Protein 5J9C (pdb70)

GO terms:
  GO:0019863 IgE binding (F, IDA)
  GO:0140824 thioredoxin-dependent peroxiredoxin activity (F, EXP)
  GO:0034599 cellular response to oxidative stress (P, IDA)
  GO:0042744 hydrogen peroxide catabolic process (P, IDA)
  GO:0045454 cell redox homeostasis (P, IDA)
  GO:0042803 protein homodimerization activity (F, IDA)
  GO:0008379 thioredoxin peroxidase activity (F, IDA)

Structure (mmCIF, N/CA/C/O backbone):
data_5J9C
#
_entry.id   5J9C
#
_cell.length_a   51.860
_cell.length_b   68.100
_cell.length_c   90.960
_cell.angle_alpha   90.00
_cell.angle_beta   90.00
_cell.angle_gamma   90.00
#
_symmetry.space_group_name_H-M   'P 21 21 21'
#
loop_
_entity.id
_entity.type
_entity.pdbx_description
1 polymer 'peroxiredoxin Asp f3'
2 non-polymer 'MAGNESIUM ION'
3 water water
#
loop_
_atom_site.group_PDB
_atom_site.id
_atom_site.type_symbol
_atom_site.label_atom_id
_atom_site.label_alt_id
_atom_site.label_comp_id
_atom_site.label_asym_id
_atom_site.label_entity_id
_atom_site.label_seq_id
_atom_site.pdbx_PDB_ins_code
_atom_site.Cartn_x
_atom_site.Cartn_y
_atom_site.Cartn_z
_atom_site.occupancy
_atom_site.B_iso_or_equiv
_atom_site.auth_seq_id
_atom_site.auth_comp_id
_atom_site.auth_asym_id
_atom_site.auth_atom_id
_atom_site.pdbx_PDB_model_num
ATOM 1 N N . GLY A 1 4 ? 30.358 13.605 -12.850 1.00 30.28 3 GLY A N 1
ATOM 2 C CA . GLY A 1 4 ? 29.252 13.814 -11.927 1.00 28.97 3 GLY A CA 1
ATOM 3 C C . GLY A 1 4 ? 28.545 15.135 -12.165 1.00 27.70 3 GLY A C 1
ATOM 4 O O . GLY A 1 4 ? 28.702 15.746 -13.217 1.00 26.10 3 GLY A O 1
ATOM 5 N N . LEU A 1 5 ? 27.751 15.567 -11.191 1.00 29.99 4 LEU A N 1
ATOM 6 C CA . LEU A 1 5 ? 27.129 16.883 -11.239 1.00 21.43 4 LEU A CA 1
ATOM 7 C C . LEU A 1 5 ? 27.467 17.642 -9.972 1.00 25.37 4 LEU A C 1
ATOM 8 O O . LEU A 1 5 ? 27.825 17.041 -8.955 1.00 23.40 4 LEU A O 1
ATOM 13 N N . LYS A 1 6 ? 27.354 18.966 -10.032 1.00 19.42 5 LYS A N 1
ATOM 14 C CA . LYS A 1 6 ? 27.587 19.806 -8.862 1.00 22.14 5 LYS A CA 1
ATOM 15 C C . LYS A 1 6 ? 26.661 21.005 -8.938 1.00 23.98 5 LYS A C 1
ATOM 16 O O . LYS A 1 6 ? 26.116 21.299 -10.000 1.00 22.80 5 LYS A O 1
ATOM 22 N N . ALA A 1 7 ? 26.480 21.687 -7.812 1.00 22.45 6 ALA A N 1
ATOM 23 C CA . ALA A 1 7 ? 25.627 22.873 -7.773 1.00 25.66 6 ALA A CA 1
ATOM 24 C C . ALA A 1 7 ? 26.120 23.868 -8.804 1.00 27.10 6 ALA A C 1
ATOM 25 O O . ALA A 1 7 ? 27.331 24.090 -8.918 1.00 23.51 6 ALA A O 1
ATOM 27 N N . GLY A 1 8 ? 25.187 24.439 -9.567 1.00 25.33 7 GLY A N 1
ATOM 28 C CA . GLY A 1 8 ? 25.529 25.411 -10.594 1.00 24.41 7 GLY A CA 1
ATOM 29 C C . GLY A 1 8 ? 25.550 24.849 -12.009 1.00 26.54 7 GLY A C 1
ATOM 30 O O . GLY A 1 8 ? 25.406 25.597 -12.981 1.00 22.01 7 GLY A O 1
ATOM 31 N N . ASP A 1 9 ? 25.740 23.535 -12.125 1.00 20.34 8 ASP A N 1
ATOM 32 C CA . ASP A 1 9 ? 25.610 22.837 -13.403 1.00 25.40 8 ASP A CA 1
ATOM 33 C C . ASP A 1 9 ? 24.178 22.911 -13.933 1.00 24.23 8 ASP A C 1
ATOM 34 O O . ASP A 1 9 ? 23.232 22.997 -13.154 1.00 18.14 8 ASP A O 1
ATOM 39 N N . SER A 1 10 ? 24.019 22.834 -15.253 1.00 23.11 9 SER A N 1
ATOM 40 C CA . SER A 1 10 ? 22.698 22.607 -15.843 1.00 25.69 9 SER A CA 1
ATOM 41 C C . SER A 1 10 ? 22.319 21.133 -15.781 1.00 23.34 9 SER A C 1
ATOM 42 O O . SER A 1 10 ? 23.180 20.262 -15.897 1.00 20.51 9 SER A O 1
ATOM 45 N N . PHE A 1 11 ? 21.034 20.846 -15.587 1.00 16.08 10 PHE A N 1
ATOM 46 C CA . PHE A 1 11 ? 20.563 19.471 -15.706 1.00 15.86 10 PHE A CA 1
ATOM 47 C C . PHE A 1 11 ? 20.759 19.055 -17.159 1.00 14.87 10 PHE A C 1
ATOM 48 O O . PHE A 1 11 ? 20.448 19.826 -18.075 1.00 16.84 10 PHE A O 1
ATOM 56 N N . PRO A 1 12 ? 21.300 17.849 -17.383 1.00 16.14 11 PRO A N 1
ATOM 57 C CA . PRO A 1 12 ? 21.577 17.442 -18.769 1.00 18.51 11 PRO A CA 1
ATOM 58 C C . PRO A 1 12 ? 20.323 17.442 -19.641 1.00 20.36 11 PRO A C 1
ATOM 59 O O . PRO A 1 12 ? 19.207 17.231 -19.153 1.00 15.57 11 PRO A O 1
ATOM 63 N N . SER A 1 13 ? 20.523 17.693 -20.926 1.00 17.53 12 SER A N 1
ATOM 64 C CA . SER A 1 13 ? 19.448 17.650 -21.908 1.00 22.82 12 SER A CA 1
ATOM 65 C C . SER A 1 13 ? 19.083 16.213 -22.250 1.00 22.74 12 SER A C 1
ATOM 66 O O . SER A 1 13 ? 19.859 15.297 -21.987 1.00 22.79 12 SER A O 1
ATOM 69 N N . ASP A 1 14 ? 17.894 16.036 -22.821 1.00 25.84 13 ASP A N 1
ATOM 70 C CA . ASP A 1 14 ? 17.449 14.756 -23.372 1.00 28.77 13 ASP A CA 1
ATOM 71 C C . ASP A 1 14 ? 17.446 13.600 -22.373 1.00 23.14 13 ASP A C 1
ATOM 72 O O . ASP A 1 14 ? 17.629 12.446 -22.763 1.00 22.68 13 ASP A O 1
ATOM 77 N N . VAL A 1 15 ? 17.225 13.896 -21.095 1.00 16.02 14 VAL A N 1
ATOM 78 C CA . VAL A 1 15 ? 17.134 12.836 -20.096 1.00 13.26 14 VAL A CA 1
ATOM 79 C C . VAL A 1 15 ? 15.729 12.243 -20.118 1.00 18.01 14 VAL A C 1
ATOM 80 O O . VAL A 1 15 ? 14.745 12.952 -19.896 1.00 15.37 14 VAL A O 1
ATOM 84 N N . VAL A 1 16 ? 15.638 10.946 -20.396 1.00 13.32 15 VAL A N 1
ATOM 85 C CA . VAL A 1 16 ? 14.344 10.278 -20.485 1.00 18.22 15 VAL A CA 1
ATOM 86 C C . VAL A 1 16 ? 14.305 9.071 -19.565 1.00 15.50 15 VAL A C 1
ATOM 87 O O . VAL A 1 16 ? 15.141 8.170 -19.671 1.00 12.50 15 VAL A O 1
ATOM 91 N N . PHE A 1 17 ? 13.337 9.075 -18.653 1.00 12.48 16 PHE A N 1
ATOM 92 C CA . PHE A 1 17 ? 13.098 7.944 -17.762 1.00 12.50 16 PHE A CA 1
ATOM 93 C C . PHE A 1 17 ? 11.878 7.170 -18.254 1.00 12.71 16 PHE A C 1
ATOM 94 O O . PHE A 1 17 ? 11.226 7.583 -19.226 1.00 12.53 16 PHE A O 1
ATOM 102 N N . SER A 1 18 ? 11.593 6.037 -17.617 1.00 13.57 17 SER A N 1
ATOM 103 C CA . SER A 1 18 ? 10.416 5.228 -17.958 1.00 12.59 17 SER A CA 1
ATOM 104 C C . SER A 1 18 ? 9.594 5.000 -16.693 1.00 11.31 17 SER A C 1
ATOM 105 O O . SER A 1 18 ? 10.154 4.731 -15.631 1.00 12.54 17 SER A O 1
ATOM 108 N N . TYR A 1 19 ? 8.276 5.152 -16.780 1.00 10.81 18 TYR A N 1
ATOM 109 C CA . TYR A 1 19 ? 7.443 4.912 -15.609 1.00 11.12 18 TYR A CA 1
ATOM 110 C C . TYR A 1 19 ? 6.016 4.557 -15.983 1.00 12.26 18 TYR A C 1
ATOM 111 O O . TYR A 1 19 ? 5.592 4.704 -17.130 1.00 12.92 18 TYR A O 1
ATOM 120 N N . ILE A 1 20 ? 5.282 4.093 -14.984 1.00 12.28 19 ILE A N 1
ATOM 121 C CA . ILE A 1 20 ? 3.860 3.869 -15.124 1.00 10.19 19 ILE A CA 1
ATOM 122 C C . ILE A 1 20 ? 3.177 4.843 -14.197 1.00 11.87 19 ILE A C 1
ATOM 123 O O . ILE A 1 20 ? 3.334 4.747 -12.979 1.00 15.68 19 ILE A O 1
ATOM 128 N N . PRO A 1 21 ? 2.432 5.798 -14.763 1.00 13.93 20 PRO A N 1
ATOM 129 C CA . PRO A 1 21 ? 1.697 6.764 -13.944 1.00 11.30 20 PRO A CA 1
ATOM 130 C C . PRO A 1 21 ? 0.682 6.031 -13.087 1.00 18.50 20 PRO A C 1
ATOM 131 O O . PRO A 1 21 ? -0.047 5.194 -13.620 1.00 11.86 20 PRO A O 1
ATOM 135 N N . TRP A 1 22 ? 0.643 6.317 -11.791 1.00 18.32 21 TRP A N 1
ATOM 136 C CA . TRP A 1 22 ? -0.321 5.664 -10.911 1.00 14.53 21 TRP A CA 1
ATOM 137 C C . TRP A 1 22 ? -1.745 5.985 -11.368 1.00 12.72 21 TRP A C 1
ATOM 138 O O . TRP A 1 22 ? -2.030 7.094 -11.809 1.00 12.76 21 TRP A O 1
ATOM 149 N N . SER A 1 23 ? -2.630 5.000 -11.294 1.00 16.49 22 SER A N 1
ATOM 150 C CA . SER A 1 23 ? -4.047 5.233 -11.554 1.00 19.34 22 SER A CA 1
ATOM 151 C C . SER A 1 23 ? -4.864 4.360 -10.620 1.00 19.32 22 SER A C 1
ATOM 152 O O . SER A 1 23 ? -4.410 3.295 -10.209 1.00 18.89 22 SER A O 1
ATOM 155 N N . GLU A 1 24 ? -6.071 4.813 -10.295 1.00 18.79 23 GLU A N 1
ATOM 156 C CA . GLU A 1 24 ? -6.921 4.118 -9.338 1.00 24.84 23 GLU A CA 1
ATOM 157 C C . GLU A 1 24 ? -7.286 2.701 -9.796 1.00 24.85 23 GLU A C 1
ATOM 158 O O . GLU A 1 24 ? -7.320 1.773 -8.984 1.00 20.93 23 GLU A O 1
ATOM 164 N N . ASP A 1 25 ? -7.542 2.527 -11.092 1.00 20.31 24 ASP A N 1
ATOM 165 C CA A ASP A 1 25 ? -7.941 1.222 -11.610 0.63 21.62 24 ASP A CA 1
ATOM 166 C CA B ASP A 1 25 ? -7.931 1.221 -11.619 0.37 22.08 24 ASP A CA 1
ATOM 167 C C . ASP A 1 25 ? -6.795 0.212 -11.508 1.00 21.34 24 ASP A C 1
ATOM 168 O O . ASP A 1 25 ? -7.031 -0.994 -11.453 1.00 26.84 24 ASP A O 1
ATOM 177 N N . LYS A 1 26 ? -5.558 0.712 -11.482 1.00 16.58 25 LYS A N 1
ATOM 178 C CA . LYS A 1 26 ? -4.382 -0.146 -11.292 1.00 18.43 25 LYS A CA 1
ATOM 179 C C . LYS A 1 26 ? -3.800 -0.002 -9.882 1.00 20.57 25 LYS A C 1
ATOM 180 O O . LYS A 1 26 ? -2.605 -0.234 -9.671 1.00 17.42 25 LYS A O 1
ATOM 186 N N . GLY A 1 27 ? -4.639 0.378 -8.923 1.00 23.29 26 GLY A N 1
ATOM 187 C CA . GLY A 1 27 ? -4.180 0.605 -7.564 1.00 24.88 26 GLY A CA 1
ATOM 188 C C . GLY A 1 27 ? -3.582 -0.621 -6.892 1.00 25.01 26 GLY A C 1
ATOM 189 O O . GLY A 1 27 ? -2.701 -0.501 -6.033 1.00 21.50 26 GLY A O 1
ATOM 190 N N . GLU A 1 28 ? -4.055 -1.802 -7.281 1.00 16.39 27 GLU A N 1
ATOM 191 C CA . GLU A 1 28 ? -3.592 -3.041 -6.663 1.00 17.63 27 GLU A CA 1
ATOM 192 C C . GLU A 1 28 ? -2.202 -3.407 -7.146 1.00 17.24 27 GLU A C 1
ATOM 193 O O . GLU A 1 28 ? -1.877 -3.249 -8.330 1.00 12.84 27 GLU A O 1
ATOM 199 N N . ILE A 1 29 ? -1.379 -3.914 -6.236 1.00 14.50 28 ILE A N 1
ATOM 200 C CA . ILE A 1 29 ? -0.005 -4.231 -6.602 1.00 16.23 28 ILE A CA 1
ATOM 201 C C . ILE A 1 29 ? 0.020 -5.322 -7.679 1.00 15.24 28 ILE A C 1
ATOM 202 O O . ILE A 1 29 ? 0.927 -5.365 -8.513 1.00 18.13 28 ILE A O 1
ATOM 207 N N . THR A 1 30 ? -1.006 -6.167 -7.692 1.00 18.05 29 THR A N 1
ATOM 208 C CA . THR A 1 30 ? -1.099 -7.256 -8.662 1.00 19.92 29 THR A CA 1
ATOM 209 C C . THR A 1 30 ? -1.727 -6.822 -9.985 1.00 22.58 29 THR A C 1
ATOM 210 O O . THR A 1 30 ? -1.886 -7.633 -10.892 1.00 21.45 29 THR A O 1
ATOM 214 N N . ALA A 1 31 ? -2.080 -5.540 -10.093 1.00 23.22 30 ALA A N 1
ATOM 215 C CA . ALA A 1 31 ? -2.671 -4.992 -11.318 1.00 21.06 30 ALA A CA 1
ATOM 216 C C . ALA A 1 31 ? -1.652 -4.104 -12.021 1.00 21.46 30 ALA A C 1
ATOM 217 O O . ALA A 1 31 ? -1.294 -3.051 -11.503 1.00 29.20 30 ALA A O 1
ATOM 219 N N . SER A 1 32 ? -1.206 -4.481 -13.215 1.00 14.94 31 SER A N 1
ATOM 220 C CA A SER A 1 32 ? -0.097 -3.757 -13.838 0.61 16.92 31 SER A CA 1
ATOM 221 C CA B SER A 1 32 ? -0.092 -3.776 -13.846 0.39 17.07 31 SER A CA 1
ATOM 222 C C . SER A 1 32 ? -0.526 -2.791 -14.935 1.00 17.16 31 SER A C 1
ATOM 223 O O . SER A 1 32 ? -1.343 -3.126 -15.785 1.00 15.03 31 SER A O 1
ATOM 228 N N . GLY A 1 33 ? 0.036 -1.588 -14.921 1.00 14.34 32 GLY A N 1
ATOM 229 C CA . GLY A 1 33 ? -0.170 -0.662 -16.029 1.00 16.55 32 GLY A CA 1
ATOM 230 C C . GLY A 1 33 ? 0.858 -0.888 -17.137 1.00 18.59 32 GLY A C 1
ATOM 231 O O . GLY A 1 33 ? 1.485 -1.952 -17.196 1.00 17.73 32 GLY A O 1
ATOM 232 N N . ILE A 1 34 ? 1.031 0.127 -17.989 1.00 14.89 33 ILE A N 1
ATOM 233 C CA . ILE A 1 34 ? 1.917 0.101 -19.152 1.00 15.98 33 ILE A CA 1
ATOM 234 C C . ILE A 1 34 ? 2.957 1.224 -19.081 1.00 14.19 33 ILE A C 1
ATOM 235 O O . ILE A 1 34 ? 2.600 2.398 -18.953 1.00 13.04 33 ILE A O 1
ATOM 240 N N . PRO A 1 35 ? 4.249 0.881 -19.176 1.00 12.75 34 PRO A N 1
ATOM 241 C CA . PRO A 1 35 ? 5.271 1.940 -19.077 1.00 11.84 34 PRO A CA 1
ATOM 242 C C . PRO A 1 35 ? 5.230 2.938 -20.237 1.00 18.67 34 PRO A C 1
ATOM 243 O O . PRO A 1 35 ? 4.959 2.577 -21.389 1.00 10.84 34 PRO A O 1
ATOM 247 N N . ILE A 1 36 ? 5.491 4.200 -19.912 1.00 11.49 35 ILE A N 1
ATOM 248 C CA . ILE A 1 36 ? 5.605 5.248 -20.922 1.00 13.34 35 ILE A CA 1
ATOM 249 C C . ILE A 1 36 ? 6.852 6.074 -20.623 1.00 17.42 35 ILE A C 1
ATOM 250 O O . ILE A 1 36 ? 7.386 6.017 -19.506 1.00 11.10 35 ILE A O 1
ATOM 255 N N . ASN A 1 37 ? 7.342 6.804 -21.620 1.00 19.18 36 ASN A N 1
ATOM 256 C CA . ASN A 1 37 ? 8.520 7.639 -21.414 1.00 12.68 36 ASN A CA 1
ATOM 257 C C . ASN A 1 37 ? 8.191 8.830 -20.524 1.00 21.62 36 ASN A C 1
ATOM 258 O O . ASN A 1 37 ?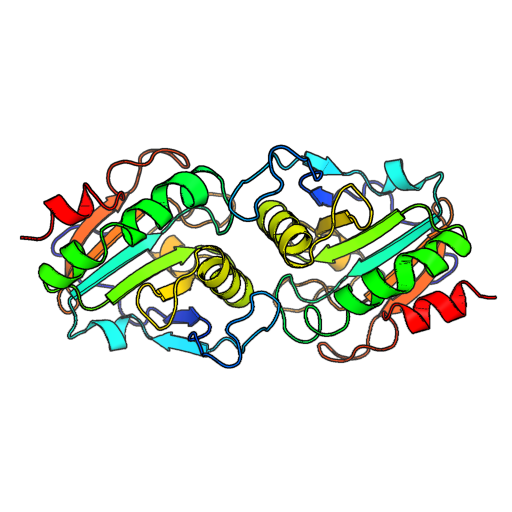 7.066 9.323 -20.519 1.00 18.59 36 ASN A O 1
ATOM 263 N N . TYR A 1 38 ? 9.180 9.265 -19.755 1.00 17.62 37 TYR A N 1
ATOM 264 C CA . TYR A 1 38 ? 9.068 10.455 -18.915 1.00 14.52 37 TYR A CA 1
ATOM 265 C C . TYR A 1 38 ? 10.210 11.382 -19.289 1.00 12.73 37 TYR A C 1
ATOM 266 O O . TYR A 1 38 ? 11.365 11.117 -18.951 1.00 12.71 37 TYR A O 1
ATOM 275 N N . ASN A 1 39 ? 9.887 12.448 -20.019 1.00 15.47 38 ASN A N 1
ATOM 276 C CA . ASN A 1 39 ? 10.886 13.384 -20.526 1.00 15.55 38 ASN A CA 1
ATOM 277 C C . ASN A 1 39 ? 11.314 14.369 -19.442 1.00 15.23 38 ASN A C 1
ATOM 278 O O . ASN A 1 39 ? 10.829 15.499 -19.387 1.00 14.02 38 ASN A O 1
ATOM 283 N N . ALA A 1 40 ? 12.226 13.934 -18.584 1.00 12.41 39 ALA A N 1
ATOM 284 C CA . ALA A 1 40 ? 12.554 14.686 -17.373 1.00 11.83 39 ALA A CA 1
ATOM 285 C C . ALA A 1 40 ? 13.146 16.066 -17.695 1.00 15.61 39 ALA A C 1
ATOM 286 O O . ALA A 1 40 ? 12.735 17.065 -17.113 1.00 14.48 39 ALA A O 1
ATOM 288 N N . SER A 1 41 ? 14.082 16.128 -18.638 1.00 14.78 40 SER A N 1
ATOM 289 C CA . SER A 1 41 ? 14.662 17.415 -19.029 1.00 21.08 40 SER A CA 1
ATOM 290 C C . SER A 1 41 ? 13.585 18.417 -19.454 1.00 20.31 40 SER A C 1
ATOM 291 O O . SER A 1 41 ? 13.609 19.570 -19.029 1.00 19.74 40 SER A O 1
ATOM 294 N N . LYS A 1 42 ? 12.634 17.979 -20.275 1.00 16.08 41 LYS A N 1
ATOM 295 C CA . LYS A 1 42 ? 11.544 18.871 -20.685 1.00 19.11 41 LYS A CA 1
ATOM 296 C C . LYS A 1 42 ? 10.628 19.223 -19.516 1.00 17.75 41 LYS A C 1
ATOM 297 O O . LYS A 1 42 ? 10.314 20.393 -19.282 1.00 21.39 41 LYS A O 1
ATOM 303 N N . GLU A 1 43 ? 10.190 18.201 -18.792 1.00 16.52 42 GLU A N 1
ATOM 304 C CA . GLU A 1 43 ? 9.214 18.385 -17.720 1.00 19.71 42 GLU A CA 1
ATOM 305 C C . GLU A 1 43 ? 9.731 19.257 -16.580 1.00 19.88 42 GLU A C 1
ATOM 306 O O . GLU A 1 43 ? 8.956 20.000 -15.966 1.00 18.56 42 GLU A O 1
ATOM 312 N N . TRP A 1 44 ? 11.027 19.162 -16.291 1.00 13.55 43 TRP A N 1
ATOM 313 C CA . TRP A 1 44 ? 11.596 19.824 -15.115 1.00 15.58 43 TRP A CA 1
ATOM 314 C C . TRP A 1 44 ? 12.142 21.235 -15.363 1.00 19.29 43 TRP A C 1
ATOM 315 O O . TRP A 1 44 ? 12.627 21.898 -14.435 1.00 19.39 43 TRP A O 1
ATOM 326 N N . ALA A 1 45 ? 12.060 21.689 -16.609 1.00 19.23 44 ALA A N 1
ATOM 327 C CA . ALA A 1 45 ? 12.612 22.986 -16.994 1.00 21.30 44 ALA A CA 1
ATOM 328 C C . ALA A 1 45 ? 12.005 24.132 -16.196 1.00 18.02 44 ALA A C 1
ATOM 329 O O . ALA A 1 45 ? 12.667 25.123 -15.928 1.00 17.26 44 ALA A O 1
ATOM 331 N N . ASP A 1 46 ? 10.743 24.005 -15.811 1.00 15.60 45 ASP A N 1
ATOM 332 C CA . ASP A 1 46 ? 10.091 25.102 -15.095 1.00 16.17 45 ASP A CA 1
ATOM 333 C C . ASP A 1 46 ? 9.615 24.664 -13.709 1.00 22.41 45 ASP A C 1
ATOM 334 O O . ASP A 1 46 ? 8.647 25.209 -13.182 1.00 18.97 45 ASP A O 1
ATOM 339 N N . LYS A 1 47 ? 10.310 23.692 -13.117 1.00 14.95 46 LYS A N 1
ATOM 340 C CA . LYS A 1 47 ? 9.903 23.135 -11.829 1.00 14.81 46 LYS A CA 1
ATOM 341 C C . LYS A 1 47 ? 11.070 22.989 -10.855 1.00 14.24 46 LYS A C 1
ATOM 342 O O . LYS A 1 47 ? 12.226 22.907 -11.267 1.00 15.15 46 LYS A O 1
ATOM 348 N N . LYS A 1 48 ? 10.752 22.948 -9.566 1.00 13.88 47 LYS A N 1
ATOM 349 C CA . LYS A 1 48 ? 11.728 22.577 -8.553 1.00 13.34 47 LYS A CA 1
ATOM 350 C C . LYS A 1 48 ? 11.553 21.098 -8.226 1.00 13.16 47 LYS A C 1
ATOM 351 O O . LYS A 1 48 ? 10.456 20.649 -7.871 1.00 12.84 47 LYS A O 1
ATOM 357 N N . VAL A 1 49 ? 12.644 20.349 -8.337 1.00 12.23 48 VAL A N 1
ATOM 358 C CA . VAL A 1 49 ? 12.589 18.892 -8.305 1.00 11.74 48 VAL A CA 1
ATOM 359 C C . VAL A 1 49 ? 13.604 18.303 -7.331 1.00 14.60 48 VAL A C 1
ATOM 360 O O . VAL A 1 49 ? 14.742 18.778 -7.235 1.00 12.03 48 VAL A O 1
ATOM 364 N N . ILE A 1 50 ? 13.180 17.275 -6.604 1.00 11.03 49 ILE A N 1
ATOM 365 C CA . ILE A 1 50 ? 14.100 16.397 -5.897 1.00 10.60 49 ILE A CA 1
ATOM 366 C C . ILE A 1 50 ? 14.128 15.059 -6.601 1.00 14.52 49 ILE A C 1
ATOM 367 O O . ILE A 1 50 ? 13.084 14.426 -6.769 1.00 14.78 49 ILE A O 1
ATOM 372 N N . LEU A 1 51 ? 15.317 14.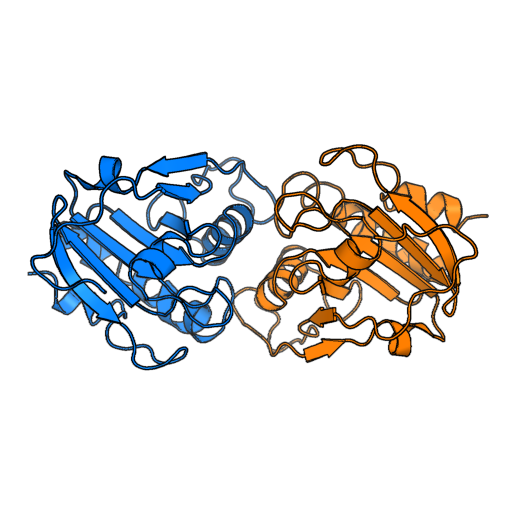625 -7.004 1.00 10.49 50 LEU A N 1
ATOM 373 C CA . LEU A 1 51 ? 15.497 13.297 -7.566 1.00 9.72 50 LEU A CA 1
ATOM 374 C C . LEU A 1 51 ? 16.465 12.526 -6.682 1.00 15.49 50 LEU A C 1
ATOM 375 O O . LEU A 1 51 ? 17.609 12.960 -6.509 1.00 15.12 50 LEU A O 1
ATOM 380 N N . PHE A 1 52 ? 16.026 11.406 -6.104 1.00 10.78 51 PHE A N 1
ATOM 381 C CA . PHE A 1 52 ? 16.974 10.559 -5.378 1.00 9.16 51 PHE A CA 1
ATOM 382 C C . PHE A 1 52 ? 17.024 9.143 -5.946 1.00 12.45 51 PHE A C 1
ATOM 383 O O . PHE A 1 52 ? 15.997 8.494 -6.199 1.00 9.78 51 PHE A O 1
ATOM 391 N N . ALA A 1 53 ? 18.251 8.687 -6.168 1.00 10.80 52 ALA A N 1
ATOM 392 C CA . ALA A 1 53 ? 18.496 7.373 -6.744 1.00 8.75 52 ALA A CA 1
ATOM 393 C C . ALA A 1 53 ? 19.067 6.443 -5.691 1.00 8.75 52 ALA A C 1
ATOM 394 O O . ALA A 1 53 ? 19.645 6.887 -4.691 1.00 10.74 52 ALA A O 1
ATOM 396 N N . LEU A 1 54 ? 18.902 5.146 -5.916 1.00 8.75 53 LEU A N 1
ATOM 397 C CA . LEU A 1 54 ? 19.293 4.153 -4.923 1.00 8.85 53 LEU A CA 1
ATOM 398 C C . LEU A 1 54 ? 19.484 2.785 -5.596 1.00 12.44 53 LEU A C 1
ATOM 399 O O . LEU A 1 54 ? 19.070 2.595 -6.748 1.00 10.54 53 LEU A O 1
ATOM 404 N N . PRO A 1 55 ? 20.148 1.842 -4.904 1.00 13.21 54 PRO A N 1
ATOM 405 C CA . PRO A 1 55 ? 20.569 0.598 -5.571 1.00 13.12 54 PRO A CA 1
ATOM 406 C C . PRO A 1 55 ? 19.446 -0.219 -6.218 1.00 9.15 54 PRO A C 1
ATOM 407 O O . PRO A 1 55 ? 19.695 -0.871 -7.222 1.00 11.39 54 PRO A O 1
ATOM 411 N N . GLY A 1 56 ? 18.232 -0.177 -5.686 1.00 9.21 55 GLY A N 1
ATOM 412 C CA . GLY A 1 56 ? 17.151 -0.896 -6.329 1.00 10.46 55 GLY A CA 1
ATOM 413 C C . GLY A 1 56 ? 15.879 -0.941 -5.520 1.00 13.52 55 GLY A C 1
ATOM 414 O O . GLY A 1 56 ? 15.899 -0.778 -4.304 1.00 10.23 55 GLY A O 1
ATOM 415 N N . ALA A 1 57 ? 14.762 -1.145 -6.210 1.00 11.16 56 ALA A N 1
ATOM 416 C CA . ALA A 1 57 ? 13.499 -1.393 -5.549 1.00 11.93 56 ALA A CA 1
ATOM 417 C C . ALA A 1 57 ? 13.611 -2.629 -4.656 1.00 13.54 56 ALA A C 1
ATOM 418 O O . ALA A 1 57 ? 14.277 -3.606 -5.014 1.00 11.60 56 ALA A O 1
ATOM 420 N N . PHE A 1 58 ? 12.961 -2.571 -3.499 1.00 11.98 57 PHE A N 1
ATOM 421 C CA . PHE A 1 58 ? 12.837 -3.715 -2.592 1.00 15.50 57 PHE A CA 1
ATOM 422 C C . PHE A 1 58 ? 14.184 -4.152 -2.006 1.00 10.55 57 PHE A C 1
ATOM 423 O O . PHE A 1 58 ? 14.336 -5.301 -1.596 1.00 12.92 57 PHE A O 1
ATOM 431 N N . THR A 1 59 ? 15.142 -3.226 -1.957 1.00 13.01 58 THR A N 1
ATOM 432 C CA . THR A 1 59 ? 16.442 -3.461 -1.316 1.00 15.33 58 THR A CA 1
ATOM 433 C C . THR A 1 59 ? 16.371 -2.915 0.117 1.00 14.44 58 THR A C 1
ATOM 434 O O . THR A 1 59 ? 15.605 -1.983 0.377 1.00 14.46 58 THR A O 1
ATOM 438 N N . PRO A 1 60 ? 17.159 -3.490 1.049 1.00 21.26 59 PRO A N 1
ATOM 439 C CA . PRO A 1 60 ? 16.997 -3.239 2.497 1.00 17.14 59 PRO A CA 1
ATOM 440 C C . PRO A 1 60 ? 17.028 -1.770 2.971 1.00 17.56 59 PRO A C 1
ATOM 441 O O . PRO A 1 60 ? 16.030 -1.294 3.524 1.00 14.41 59 PRO A O 1
ATOM 445 N N . VAL A 1 61 ? 18.142 -1.069 2.793 1.00 15.16 60 VAL A N 1
ATOM 446 C CA . VAL A 1 61 ? 18.242 0.307 3.292 1.00 10.75 60 VAL A CA 1
ATOM 447 C C . VAL A 1 61 ? 17.274 1.246 2.555 1.00 12.31 60 VAL A C 1
ATOM 448 O O . VAL A 1 61 ? 16.650 2.117 3.166 1.00 15.30 60 VAL A O 1
ATOM 452 N N . SER A 1 62 ? 17.147 1.043 1.243 1.00 10.14 61 SER A N 1
ATOM 453 C CA . SER A 1 62 ? 16.208 1.778 0.410 1.00 9.90 61 SER A CA 1
ATOM 454 C C . SER A 1 62 ? 14.761 1.638 0.872 1.00 11.04 61 SER A C 1
ATOM 455 O O . SER A 1 62 ? 14.001 2.606 0.869 1.00 10.26 61 SER A O 1
ATOM 458 N N . SER A 1 63 ? 14.395 0.426 1.274 1.00 11.40 62 SER A N 1
ATOM 459 C CA . SER A 1 63 ? 13.016 0.112 1.622 1.00 10.86 62 SER A CA 1
ATOM 460 C C . SER A 1 63 ? 12.700 0.413 3.080 1.00 16.19 62 SER A C 1
ATOM 461 O O . SER A 1 63 ? 11.580 0.814 3.396 1.00 13.67 62 SER A O 1
ATOM 464 N N . ALA A 1 64 ? 13.671 0.201 3.968 1.00 11.04 63 ALA A N 1
ATOM 465 C CA . ALA A 1 64 ? 13.438 0.432 5.395 1.00 16.19 63 ALA A CA 1
ATOM 466 C C . ALA A 1 64 ? 13.558 1.912 5.772 1.00 15.79 63 ALA A C 1
ATOM 467 O O . ALA A 1 64 ? 12.833 2.387 6.650 1.00 13.08 63 ALA A O 1
ATOM 469 N N . ARG A 1 65 ? 14.454 2.644 5.110 1.00 11.01 64 ARG A N 1
ATOM 470 C CA . ARG A 1 65 ? 14.768 4.009 5.537 1.00 10.99 64 ARG A CA 1
ATOM 471 C C . ARG A 1 65 ? 14.662 5.066 4.432 1.00 17.36 64 ARG A C 1
ATOM 472 O O . ARG A 1 65 ? 14.000 6.097 4.616 1.00 12.87 64 ARG A O 1
ATOM 480 N N . HIS A 1 66 ? 15.319 4.826 3.299 1.00 17.48 65 HIS A N 1
ATOM 481 C CA . HIS A 1 66 ? 15.469 5.874 2.287 1.00 16.12 65 HIS A CA 1
ATOM 482 C C . HIS A 1 66 ? 14.122 6.377 1.766 1.00 13.04 65 HIS A C 1
ATOM 483 O O . HIS A 1 66 ? 13.830 7.575 1.845 1.00 11.90 65 HIS A O 1
ATOM 490 N N . VAL A 1 67 ? 13.294 5.478 1.244 1.00 12.02 66 VAL A N 1
ATOM 491 C CA . VAL A 1 67 ? 12.000 5.905 0.724 1.00 13.71 66 VAL A CA 1
ATOM 492 C C . VAL A 1 67 ? 10.991 6.302 1.838 1.00 10.05 66 VAL A C 1
ATOM 493 O O . VAL A 1 67 ? 10.368 7.361 1.730 1.00 13.74 66 VAL A O 1
ATOM 497 N N . PRO A 1 68 ? 10.843 5.496 2.913 1.00 10.49 67 PRO A N 1
ATOM 498 C CA . PRO A 1 68 ? 9.867 5.928 3.936 1.00 10.67 67 PRO A CA 1
ATOM 499 C C . PRO A 1 68 ? 10.166 7.307 4.552 1.00 12.70 67 PRO A C 1
ATOM 500 O O . PRO A 1 68 ? 9.237 8.035 4.922 1.00 12.69 67 PRO A O 1
ATOM 504 N N . GLU A 1 69 ? 11.440 7.666 4.661 1.00 10.81 68 GLU A N 1
ATOM 505 C CA . GLU A 1 69 ? 11.788 8.970 5.223 1.00 13.09 68 GLU A CA 1
ATOM 506 C C . GLU A 1 69 ? 11.344 10.108 4.307 1.00 12.03 68 GLU A C 1
ATOM 507 O O . GLU A 1 69 ? 10.923 11.166 4.792 1.00 13.62 68 GLU A O 1
ATOM 5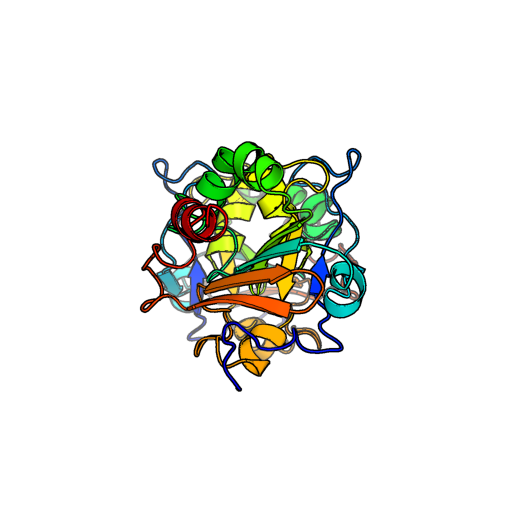13 N N . TYR A 1 70 ? 11.430 9.906 2.994 1.00 8.08 69 TYR A N 1
ATOM 514 C CA . TYR A 1 70 ? 10.917 10.918 2.067 1.00 8.12 69 TYR A CA 1
ATOM 515 C C . TYR A 1 70 ? 9.401 11.004 2.163 1.00 17.73 69 TYR A C 1
ATOM 516 O O . TYR A 1 70 ? 8.820 12.096 2.121 1.00 14.22 69 TYR A O 1
ATOM 525 N N . ILE A 1 71 ? 8.763 9.846 2.281 1.00 10.83 70 ILE A N 1
ATOM 526 C CA . ILE A 1 71 ? 7.311 9.799 2.406 1.00 16.05 70 ILE A CA 1
ATOM 527 C C . ILE A 1 71 ? 6.850 10.633 3.601 1.00 12.93 70 ILE A C 1
ATOM 528 O O . ILE A 1 71 ? 5.941 11.466 3.496 1.00 13.22 70 ILE A O 1
ATOM 533 N N . GLU A 1 72 ? 7.501 10.426 4.738 1.00 11.17 71 GLU A N 1
ATOM 534 C CA . GLU A 1 72 ? 7.128 11.146 5.949 1.00 13.92 71 GLU A CA 1
ATOM 535 C C . GLU A 1 72 ? 7.346 12.649 5.854 1.00 11.56 71 GLU A C 1
ATOM 536 O O . GLU A 1 72 ? 6.618 13.415 6.490 1.00 14.52 71 GLU A O 1
ATOM 542 N N . LYS A 1 73 ? 8.341 13.075 5.065 1.00 13.72 72 LYS A N 1
ATOM 543 C CA A LYS A 1 73 ? 8.675 14.498 4.961 0.29 13.82 72 LYS A CA 1
ATOM 544 C CA B LYS A 1 73 ? 8.689 14.497 4.960 0.71 13.65 72 LYS A CA 1
ATOM 545 C C . LYS A 1 73 ? 7.986 15.189 3.780 1.00 15.20 72 LYS A C 1
ATOM 546 O O . LYS A 1 73 ? 8.225 16.368 3.508 1.00 11.53 72 LYS A O 1
ATOM 557 N N . LEU A 1 74 ? 7.121 14.465 3.075 1.00 15.02 73 LEU A N 1
ATOM 558 C CA . LEU A 1 74 ? 6.438 15.056 1.922 1.00 18.61 73 LEU A CA 1
ATOM 559 C C . LEU A 1 74 ? 5.715 16.378 2.226 1.00 21.18 73 LEU A C 1
ATOM 560 O O . LEU A 1 74 ? 5.845 17.319 1.453 1.00 20.61 73 LEU A O 1
ATOM 565 N N . PRO A 1 75 ? 4.961 16.463 3.344 1.00 20.17 74 PRO A N 1
ATOM 566 C CA . PRO A 1 75 ? 4.361 17.775 3.618 1.00 18.18 74 PRO A CA 1
ATOM 567 C C . PRO A 1 75 ? 5.389 18.903 3.760 1.00 12.68 74 PRO A C 1
ATOM 568 O O . PRO A 1 75 ? 5.147 19.991 3.257 1.00 13.99 74 PRO A O 1
ATOM 572 N N . GLU A 1 76 ? 6.504 18.671 4.445 1.00 14.16 75 GLU A N 1
ATOM 573 C CA . GLU A 1 76 ? 7.511 19.733 4.595 1.00 19.36 75 GLU A CA 1
ATOM 574 C C . GLU A 1 76 ? 8.177 20.057 3.268 1.00 17.94 75 GLU A C 1
ATOM 575 O O . GLU A 1 76 ? 8.465 21.219 2.963 1.00 18.81 75 GLU A O 1
ATOM 581 N N . ILE A 1 77 ? 8.430 19.017 2.485 1.00 11.16 76 ILE A N 1
ATOM 582 C CA . ILE A 1 77 ? 9.042 19.180 1.169 1.00 13.33 76 ILE A CA 1
ATOM 583 C C . ILE A 1 77 ? 8.180 20.047 0.242 1.00 17.08 76 ILE A C 1
ATOM 584 O O . ILE A 1 77 ? 8.687 20.970 -0.416 1.00 16.95 76 ILE A O 1
ATOM 589 N N . ARG A 1 78 ? 6.882 19.753 0.193 1.00 11.27 77 ARG A N 1
ATOM 590 C CA . ARG A 1 78 ? 5.960 20.520 -0.644 1.00 11.85 77 ARG A CA 1
ATOM 591 C C . ARG A 1 78 ? 5.826 21.958 -0.159 1.00 17.07 77 ARG A C 1
ATOM 592 O O . ARG A 1 78 ? 5.623 22.880 -0.959 1.00 18.75 77 ARG A O 1
ATOM 600 N N . ALA A 1 79 ? 5.941 22.140 1.153 1.00 16.65 78 ALA A N 1
ATOM 601 C CA . ALA A 1 79 ? 5.827 23.463 1.766 1.00 19.45 78 ALA A CA 1
ATOM 602 C C . ALA A 1 79 ? 7.054 24.319 1.469 1.00 16.33 78 ALA A C 1
ATOM 603 O O . ALA A 1 79 ? 7.045 25.527 1.693 1.00 15.30 78 ALA A O 1
ATOM 605 N N . LYS A 1 80 ? 8.114 23.687 0.969 1.00 16.54 79 LYS A N 1
ATOM 606 C CA . LYS A 1 80 ? 9.316 24.414 0.571 1.00 19.97 79 LYS A CA 1
ATOM 607 C C . LYS A 1 80 ? 9.350 24.672 -0.938 1.00 24.45 79 LYS A C 1
ATOM 608 O O . LYS A 1 80 ? 10.387 25.059 -1.486 1.00 19.53 79 LYS A O 1
ATOM 614 N N . GLY A 1 81 ? 8.225 24.451 -1.614 1.00 20.58 80 GLY A N 1
ATOM 615 C CA . GLY A 1 81 ? 8.111 24.817 -3.018 1.00 18.72 80 GLY A CA 1
ATOM 616 C C . GLY A 1 81 ? 8.557 23.754 -4.012 1.00 17.98 80 GLY A C 1
ATOM 617 O O . GLY A 1 81 ? 8.659 24.014 -5.210 1.00 16.02 80 GLY A O 1
ATOM 618 N N . VAL A 1 82 ? 8.812 22.545 -3.527 1.00 14.78 81 VAL A N 1
ATOM 619 C CA . VAL A 1 82 ? 9.205 21.462 -4.419 1.00 14.11 81 VAL A CA 1
ATOM 620 C C . VAL A 1 82 ? 8.006 20.945 -5.199 1.00 15.09 81 VAL A C 1
ATOM 621 O O . VAL A 1 82 ? 6.962 20.640 -4.616 1.00 14.55 81 VAL A O 1
ATOM 625 N N . ASP A 1 83 ? 8.161 20.865 -6.522 1.00 14.12 82 ASP A N 1
ATOM 626 C CA . ASP A 1 83 ? 7.067 20.503 -7.426 1.00 17.75 82 ASP A CA 1
ATOM 627 C C . ASP A 1 83 ? 7.035 19.029 -7.751 1.00 20.90 82 ASP A C 1
ATOM 628 O O . ASP A 1 83 ? 5.967 18.453 -7.987 1.00 22.28 82 ASP A O 1
ATOM 633 N N . VAL A 1 84 ? 8.214 18.423 -7.786 1.00 13.12 83 VAL A N 1
ATOM 634 C CA . VAL A 1 84 ? 8.327 17.012 -8.116 1.00 13.81 83 VAL A CA 1
ATOM 635 C C . VAL A 1 84 ? 9.271 16.318 -7.146 1.00 14.38 83 VAL A C 1
ATOM 636 O O . VAL A 1 84 ? 10.384 16.785 -6.900 1.00 12.73 83 VAL A O 1
ATOM 640 N N . VAL A 1 85 ? 8.812 15.214 -6.580 1.00 11.83 84 VAL A N 1
ATOM 641 C CA . VAL A 1 85 ? 9.692 14.323 -5.838 1.00 11.33 84 VAL A CA 1
ATOM 642 C C . VAL A 1 85 ? 9.727 13.000 -6.576 1.00 10.93 84 VAL A C 1
ATOM 643 O O . VAL A 1 85 ? 8.675 12.412 -6.832 1.00 11.12 84 VAL A O 1
ATOM 647 N N . ALA A 1 86 ? 10.924 12.542 -6.937 1.00 10.50 85 ALA A N 1
ATOM 648 C CA . ALA A 1 86 ? 11.050 11.305 -7.689 1.00 10.16 85 ALA A CA 1
ATOM 649 C C . ALA A 1 86 ? 12.123 10.401 -7.104 1.00 14.91 85 ALA A C 1
ATOM 650 O O . ALA A 1 86 ? 13.204 10.864 -6.758 1.00 9.78 85 ALA A O 1
ATOM 652 N N . VAL A 1 87 ? 11.819 9.109 -7.003 1.00 9.51 86 VAL A N 1
ATOM 653 C CA . VAL A 1 87 ? 12.847 8.113 -6.704 1.00 9.15 86 VAL A CA 1
ATOM 654 C C . VAL A 1 87 ? 13.235 7.421 -8.007 1.00 13.17 86 VAL A C 1
ATOM 655 O O . VAL A 1 87 ? 12.400 7.220 -8.888 1.00 11.94 86 VAL A O 1
ATOM 659 N N . LEU A 1 88 ? 14.513 7.085 -8.132 1.00 8.79 87 LEU A N 1
ATOM 660 C CA . LEU A 1 88 ? 15.059 6.494 -9.348 1.00 8.71 87 LEU A CA 1
ATOM 661 C C . LEU A 1 88 ? 15.850 5.224 -9.032 1.00 11.89 87 LEU A C 1
ATOM 662 O O . LEU A 1 88 ? 16.586 5.177 -8.047 1.00 12.76 87 LEU A O 1
ATOM 667 N N . ALA A 1 89 ? 15.703 4.202 -9.869 1.00 10.89 88 ALA A N 1
ATOM 668 C CA . ALA A 1 89 ? 16.507 2.990 -9.741 1.00 10.96 88 ALA A CA 1
ATOM 669 C C . ALA A 1 89 ? 16.613 2.301 -11.095 1.00 12.30 88 ALA A C 1
ATOM 670 O O . ALA A 1 89 ? 15.923 2.675 -12.042 1.00 11.58 88 ALA A O 1
ATOM 672 N N . TYR A 1 90 ? 17.459 1.278 -11.181 1.00 8.33 89 TYR A N 1
ATOM 673 C CA . TYR A 1 90 ? 17.722 0.625 -12.455 1.00 10.04 89 TYR A CA 1
ATOM 674 C C . TYR A 1 90 ? 16.621 -0.374 -12.844 1.00 13.51 89 TYR A C 1
ATOM 675 O O . TYR A 1 90 ? 16.642 -0.922 -13.946 1.00 9.65 89 TYR A O 1
ATOM 684 N N . ASN A 1 91 ? 15.666 -0.611 -11.941 1.00 8.38 90 ASN A N 1
ATOM 685 C CA . ASN A 1 91 ? 14.596 -1.590 -12.197 1.00 8.55 90 ASN A CA 1
ATOM 686 C C . ASN A 1 91 ? 13.664 -1.075 -13.279 1.00 14.15 90 ASN A C 1
ATOM 687 O O . ASN A 1 91 ? 13.552 0.137 -13.465 1.00 9.72 90 ASN A O 1
ATOM 692 N N . ASP A 1 92 ? 12.981 -1.970 -13.991 1.00 13.11 91 ASP A N 1
ATOM 693 C CA . ASP A 1 92 ? 12.132 -1.500 -15.085 1.00 9.03 91 ASP A CA 1
ATOM 694 C C . ASP A 1 92 ? 10.901 -0.836 -14.469 1.00 13.30 91 ASP A C 1
ATOM 695 O O . ASP A 1 92 ? 10.718 -0.870 -13.249 1.00 8.91 91 ASP A O 1
ATOM 700 N N . ALA A 1 93 ? 10.067 -0.225 -15.303 1.00 11.81 92 ALA A N 1
ATOM 701 C CA . ALA A 1 93 ? 8.975 0.593 -14.797 1.00 9.48 92 ALA A CA 1
ATOM 702 C C . ALA A 1 93 ? 7.889 -0.239 -14.110 1.00 9.51 92 ALA A C 1
ATOM 703 O O . ALA A 1 93 ? 7.178 0.264 -13.234 1.00 9.58 92 ALA A O 1
ATOM 705 N N . TYR A 1 94 ? 7.749 -1.498 -14.514 1.00 10.64 93 TYR A N 1
ATOM 706 C CA . TYR A 1 94 ? 6.778 -2.390 -13.877 1.00 14.22 93 TYR A CA 1
ATOM 707 C C . TYR A 1 94 ? 7.126 -2.583 -12.412 1.00 11.30 93 TYR A C 1
ATOM 708 O O . TYR A 1 94 ? 6.265 -2.545 -11.535 1.00 9.42 93 TYR A O 1
ATOM 717 N N . VAL A 1 95 ? 8.408 -2.821 -12.161 1.00 9.05 94 VAL A N 1
ATOM 718 C CA . VAL A 1 95 ? 8.895 -3.027 -10.802 1.00 8.83 94 VAL A CA 1
ATOM 719 C C . VAL A 1 95 ? 8.831 -1.738 -9.974 1.00 12.21 94 VAL A C 1
ATOM 720 O O . VAL A 1 95 ? 8.400 -1.765 -8.822 1.00 8.84 94 VAL A O 1
ATOM 724 N N . MET A 1 96 ? 9.247 -0.610 -10.554 1.00 9.64 95 MET A N 1
ATOM 725 C CA . MET A 1 96 ? 9.183 0.661 -9.829 1.00 9.10 95 MET A CA 1
ATOM 726 C C . MET A 1 96 ? 7.728 1.005 -9.463 1.00 9.20 95 MET A C 1
ATOM 727 O O . MET A 1 96 ? 7.438 1.486 -8.363 1.00 9.43 95 MET A O 1
ATOM 732 N N . SER A 1 97 ? 6.819 0.763 -10.400 1.00 9.44 96 SER A N 1
ATOM 733 C CA . SER A 1 97 ? 5.397 0.988 -10.164 1.00 9.81 96 SER A CA 1
ATOM 734 C C . SER A 1 97 ? 4.880 0.168 -8.978 1.00 10.14 96 SER A C 1
ATOM 735 O O . SER A 1 97 ? 4.211 0.697 -8.083 1.00 10.05 96 SER A O 1
ATOM 738 N N . ALA A 1 98 ? 5.208 -1.121 -8.966 1.00 10.87 97 ALA A N 1
ATOM 739 C CA . ALA A 1 98 ? 4.795 -1.999 -7.878 1.00 9.63 97 ALA A CA 1
ATOM 740 C C . ALA A 1 98 ? 5.389 -1.558 -6.545 1.00 12.10 97 ALA A C 1
ATOM 741 O O . ALA A 1 98 ? 4.728 -1.641 -5.504 1.00 9.98 97 ALA A O 1
ATOM 743 N N . TRP A 1 99 ? 6.636 -1.095 -6.578 1.00 10.82 98 TRP A N 1
ATOM 744 C CA . TRP A 1 99 ? 7.301 -0.648 -5.361 1.00 10.43 98 TRP A CA 1
ATOM 745 C C . TRP A 1 99 ? 6.568 0.558 -4.768 1.00 9.43 98 TRP A C 1
ATOM 746 O O . TRP A 1 99 ? 6.434 0.684 -3.548 1.00 10.17 98 TRP A O 1
ATOM 757 N N . GLY A 1 100 ? 6.106 1.445 -5.646 1.00 9.62 99 GLY A N 1
ATOM 758 C CA . GLY A 1 100 ? 5.350 2.607 -5.231 1.00 10.00 99 GLY A CA 1
ATOM 759 C C . GLY A 1 100 ? 4.102 2.171 -4.501 1.00 14.86 99 GLY A C 1
ATOM 760 O O . GLY A 1 100 ? 3.778 2.722 -3.448 1.00 12.60 99 GLY A O 1
ATOM 761 N N . LYS A 1 101 ? 3.414 1.161 -5.039 1.00 11.10 100 LYS A N 1
ATOM 762 C CA . LYS A 1 101 ? 2.193 0.660 -4.409 1.00 10.82 100 LYS A CA 1
ATOM 763 C C . LYS A 1 101 ? 2.513 -0.039 -3.100 1.00 14.30 100 LYS A C 1
ATOM 764 O O . LYS A 1 101 ? 1.762 0.068 -2.120 1.00 11.44 100 LYS A O 1
ATOM 770 N N . ALA A 1 102 ? 3.638 -0.754 -3.080 1.00 12.44 101 ALA A N 1
ATOM 771 C CA . ALA A 1 102 ? 4.092 -1.434 -1.861 1.00 14.47 101 ALA A CA 1
ATOM 772 C C . ALA A 1 102 ? 4.315 -0.429 -0.734 1.00 12.31 101 ALA A C 1
ATOM 773 O O . ALA A 1 102 ? 4.090 -0.729 0.443 1.00 14.76 101 ALA A O 1
ATOM 775 N N . ASN A 1 103 ? 4.750 0.769 -1.107 1.00 10.30 102 ASN A N 1
ATOM 776 C CA . ASN A 1 103 ? 4.968 1.841 -0.144 1.00 14.30 102 ASN A CA 1
ATOM 777 C C . ASN A 1 103 ? 3.721 2.703 0.048 1.00 17.76 102 ASN A C 1
ATOM 778 O O . ASN A 1 103 ? 3.781 3.739 0.702 1.00 14.59 102 ASN A O 1
ATOM 783 N N . GLN A 1 104 ? 2.603 2.268 -0.532 1.00 11.32 103 GLN A N 1
ATOM 784 C CA . GLN A 1 104 ? 1.310 2.926 -0.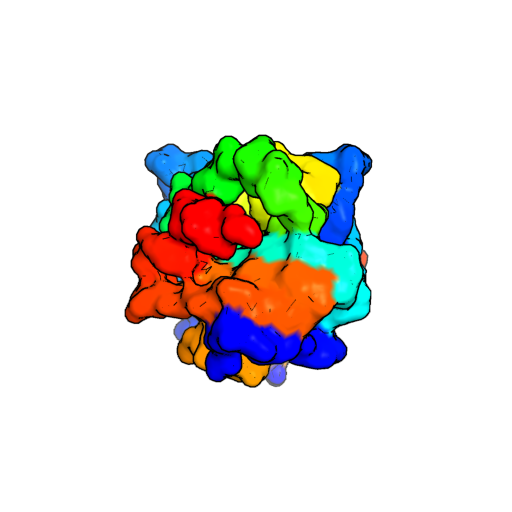358 1.00 11.97 103 GLN A CA 1
ATOM 785 C C . GLN A 1 104 ? 1.324 4.396 -0.802 1.00 18.69 103 GLN A C 1
ATOM 786 O O . GLN A 1 104 ? 0.647 5.240 -0.227 1.00 15.98 103 GLN A O 1
ATOM 792 N N . VAL A 1 105 ? 2.101 4.680 -1.840 1.00 14.07 104 VAL A N 1
ATOM 793 C CA . VAL A 1 105 ? 2.133 6.006 -2.448 1.00 11.96 104 VAL A CA 1
ATOM 794 C C . VAL A 1 105 ? 1.132 6.013 -3.597 1.00 16.47 104 VAL A C 1
ATOM 795 O O . VAL A 1 105 ? 1.037 5.038 -4.340 1.00 13.58 104 VAL A O 1
ATOM 799 N N . THR A 1 106 ? 0.357 7.087 -3.732 1.00 16.91 105 THR A N 1
ATOM 800 C CA . THR A 1 106 ? -0.601 7.178 -4.838 1.00 13.19 105 THR A CA 1
ATOM 801 C C . THR A 1 106 ? -0.374 8.450 -5.636 1.00 23.48 105 THR A C 1
ATOM 802 O O . THR A 1 106 ? 0.366 9.341 -5.196 1.00 20.11 105 THR A O 1
ATOM 806 N N . GLY A 1 107 ? -1.023 8.532 -6.801 1.00 21.39 106 GLY A N 1
ATOM 807 C CA . GLY A 1 107 ? -0.883 9.673 -7.691 1.00 17.79 106 GLY A CA 1
ATOM 808 C C . GLY A 1 107 ? 0.572 9.944 -8.011 1.00 17.88 106 GLY A C 1
ATOM 809 O O . GLY A 1 107 ? 1.350 9.014 -8.232 1.00 20.36 106 GLY A O 1
ATOM 810 N N . ASP A 1 108 ? 0.951 11.218 -8.017 1.00 17.97 107 ASP A N 1
ATOM 811 C CA . ASP A 1 108 ? 2.334 11.582 -8.300 1.00 20.40 107 ASP A CA 1
ATOM 812 C C . ASP A 1 108 ? 3.037 12.120 -7.059 1.00 18.27 107 ASP A C 1
ATOM 813 O O . ASP A 1 108 ? 4.007 12.871 -7.177 1.00 20.82 107 ASP A O 1
ATOM 818 N N . ASP A 1 109 ? 2.539 11.756 -5.876 1.00 15.40 108 ASP A N 1
ATOM 819 C CA . ASP A 1 109 ? 3.085 12.280 -4.617 1.00 15.37 108 ASP A CA 1
ATOM 820 C C . ASP A 1 109 ? 4.597 12.038 -4.548 1.00 16.36 108 ASP A C 1
ATOM 821 O O . ASP A 1 109 ? 5.371 12.925 -4.179 1.00 12.63 108 ASP A O 1
ATOM 826 N N . ILE A 1 110 ? 5.008 10.830 -4.908 1.00 11.84 109 ILE A N 1
ATOM 827 C CA . ILE A 1 110 ? 6.394 10.585 -5.303 1.00 13.21 109 ILE A CA 1
ATOM 828 C C . ILE A 1 110 ? 6.366 9.781 -6.592 1.00 16.33 109 ILE A C 1
ATOM 829 O O . ILE A 1 110 ? 5.618 8.809 -6.704 1.00 12.98 109 ILE A O 1
ATOM 834 N N . LEU A 1 111 ? 7.159 10.188 -7.573 1.00 10.88 110 LEU A N 1
ATOM 835 C CA . LEU A 1 111 ? 7.210 9.447 -8.824 1.00 11.88 110 LEU A CA 1
ATOM 836 C C . LEU A 1 111 ? 8.173 8.289 -8.680 1.00 13.09 110 LEU A C 1
ATOM 837 O O . LEU A 1 111 ? 9.294 8.466 -8.212 1.00 10.83 110 LEU A O 1
ATOM 842 N N . PHE A 1 112 ? 7.743 7.104 -9.084 1.00 10.07 111 PHE A N 1
ATOM 843 C CA . PHE A 1 112 ? 8.634 5.951 -9.046 1.00 9.64 111 PHE A CA 1
ATOM 844 C C . PHE A 1 112 ? 9.154 5.666 -10.450 1.00 9.55 111 PHE A C 1
ATOM 845 O O . PHE A 1 112 ? 8.456 5.065 -11.276 1.00 12.01 111 PHE A O 1
ATOM 853 N N . LEU A 1 113 ? 10.386 6.122 -10.695 1.00 9.39 112 LEU A N 1
ATOM 854 C CA . LEU A 1 113 ? 10.962 6.196 -12.037 1.00 9.42 112 LEU A CA 1
ATOM 855 C C . LEU A 1 113 ? 12.019 5.131 -12.305 1.00 10.32 112 LEU A C 1
ATOM 856 O O . LEU A 1 113 ? 12.828 4.797 -11.428 1.00 11.65 112 LEU A O 1
ATOM 861 N N . SER A 1 114 ? 12.016 4.623 -13.534 1.00 9.23 113 SER A N 1
ATOM 862 C CA . SER A 1 114 ? 13.047 3.708 -13.991 1.00 11.78 113 SER A CA 1
ATOM 863 C C . SER A 1 114 ? 14.134 4.440 -14.778 1.00 10.41 113 SER A C 1
ATOM 864 O O . SER A 1 114 ? 13.838 5.219 -15.685 1.00 11.02 113 SER A O 1
ATOM 867 N N . ASP A 1 115 ? 15.390 4.180 -14.429 1.00 9.02 114 ASP A N 1
ATOM 868 C CA . ASP A 1 115 ? 16.522 4.604 -15.252 1.00 11.73 114 ASP A CA 1
ATOM 869 C C . ASP A 1 115 ? 16.944 3.400 -16.101 1.00 13.91 114 ASP A C 1
ATOM 870 O O . ASP A 1 115 ? 17.661 2.528 -15.617 1.00 13.88 114 ASP A O 1
ATOM 875 N N . PRO A 1 116 ? 16.459 3.319 -17.354 1.00 14.15 115 PRO A N 1
ATOM 876 C CA . PRO A 1 116 ? 16.670 2.106 -18.164 1.00 15.93 115 PRO A CA 1
ATOM 877 C C . PRO A 1 116 ? 18.155 1.791 -18.333 1.00 14.06 115 PRO A C 1
ATOM 878 O O . PRO A 1 116 ? 18.904 2.662 -18.774 1.00 10.91 115 PRO A O 1
ATOM 882 N N . ASP A 1 117 ? 18.567 0.582 -17.946 1.00 16.24 116 ASP A N 1
ATOM 883 C CA A ASP A 1 117 ? 19.969 0.171 -17.999 0.55 18.47 116 ASP A CA 1
ATOM 884 C CA B ASP A 1 117 ? 19.968 0.177 -18.027 0.45 19.18 116 ASP A CA 1
ATOM 885 C C . ASP A 1 117 ? 20.865 1.183 -17.287 1.00 17.76 116 ASP A C 1
ATOM 886 O O . ASP A 1 117 ? 22.058 1.313 -17.594 1.00 17.79 116 ASP A O 1
ATOM 895 N N . ALA A 1 118 ? 20.277 1.891 -16.318 1.00 16.86 117 ALA A N 1
ATOM 896 C CA . ALA A 1 118 ? 20.959 2.942 -15.555 1.00 15.99 117 ALA A CA 1
ATOM 897 C C . ALA A 1 118 ? 21.654 3.953 -16.465 1.00 11.96 117 ALA A C 1
ATOM 898 O O . ALA A 1 118 ? 22.716 4.478 -16.112 1.00 12.51 117 ALA A O 1
ATOM 900 N N . ARG A 1 119 ? 21.060 4.236 -17.625 1.00 11.22 118 ARG A N 1
ATOM 901 C CA . ARG A 1 119 ? 21.775 4.994 -18.652 1.00 17.15 118 ARG A CA 1
ATOM 902 C C . ARG A 1 119 ? 22.031 6.446 -18.239 1.00 16.48 118 ARG A C 1
ATOM 903 O O . ARG A 1 119 ? 23.088 6.986 -18.547 1.00 15.95 118 ARG A O 1
ATOM 911 N N . PHE A 1 120 ? 21.093 7.074 -17.532 1.00 14.42 119 PHE A N 1
ATOM 912 C CA . PHE A 1 120 ? 21.331 8.446 -17.063 1.00 14.28 119 PHE A CA 1
ATOM 913 C C . PHE A 1 120 ? 22.406 8.471 -15.987 1.00 15.82 119 PHE A C 1
ATOM 914 O O . PHE A 1 120 ? 23.297 9.335 -15.989 1.00 13.41 119 PHE A O 1
ATOM 922 N N . SER A 1 121 ? 22.309 7.527 -15.055 1.00 13.37 120 SER A N 1
ATOM 923 C CA . SER A 1 121 ? 23.274 7.420 -13.969 1.00 9.03 120 SER A CA 1
ATOM 924 C C . SER A 1 121 ? 24.676 7.122 -14.520 1.00 15.85 120 SER A C 1
ATOM 925 O O . SER A 1 121 ? 25.662 7.690 -14.043 1.00 15.08 120 SER A O 1
ATOM 928 N N . LYS A 1 122 ? 24.769 6.268 -15.540 1.00 10.30 121 LYS A N 1
ATOM 929 C CA . LYS A 1 122 ? 26.059 6.026 -16.196 1.00 11.65 121 LYS A CA 1
ATOM 930 C C . LYS A 1 122 ? 26.599 7.278 -16.862 1.00 17.36 121 LYS A C 1
ATOM 931 O O . LYS A 1 122 ? 27.807 7.516 -16.842 1.00 16.21 121 LYS A O 1
ATOM 937 N N . SER A 1 123 ? 25.705 8.068 -17.454 1.00 19.39 122 SER A N 1
ATOM 938 C CA . SER A 1 123 ? 26.110 9.263 -18.191 1.00 17.10 122 SER A CA 1
ATOM 939 C C . SER A 1 123 ? 26.747 10.307 -17.279 1.00 17.60 122 SER A C 1
ATOM 940 O O . SER A 1 123 ? 27.496 11.168 -17.739 1.00 17.37 122 SER A O 1
ATOM 943 N N . ILE A 1 124 ? 26.462 10.237 -15.983 1.00 13.29 123 ILE A N 1
ATOM 944 C CA . ILE A 1 124 ? 27.114 11.153 -15.056 1.00 12.28 123 ILE A CA 1
ATOM 945 C C . ILE A 1 124 ? 28.104 10.412 -14.168 1.00 17.92 123 ILE A C 1
ATOM 946 O O . ILE A 1 124 ? 28.635 10.977 -13.207 1.00 21.77 123 ILE A O 1
ATOM 951 N N . GLY A 1 125 ? 28.374 9.154 -14.510 1.00 15.26 124 GLY A N 1
ATOM 952 C CA . GLY A 1 125 ? 29.401 8.388 -13.830 1.00 12.64 124 GLY A CA 1
ATOM 953 C C . GLY A 1 125 ? 29.002 7.958 -12.434 1.00 20.28 124 GLY A C 1
ATOM 954 O O . GLY A 1 125 ? 29.861 7.655 -11.607 1.00 15.59 124 GLY A O 1
ATOM 955 N N . TRP A 1 126 ? 27.696 7.914 -12.173 1.00 12.60 125 TRP A N 1
ATOM 956 C CA . TRP A 1 126 ? 27.190 7.539 -10.853 1.00 10.77 125 TRP A CA 1
ATOM 957 C C . TRP A 1 126 ? 26.426 6.213 -10.868 1.00 14.79 125 TRP A C 1
ATOM 958 O O . TRP A 1 126 ? 25.400 6.074 -10.209 1.00 10.09 125 TRP A O 1
ATOM 969 N N . ALA A 1 127 ? 26.919 5.249 -11.634 1.00 14.75 126 ALA A N 1
ATOM 970 C CA . ALA A 1 127 ? 26.374 3.897 -11.596 1.00 15.89 126 ALA A CA 1
ATOM 971 C C . ALA A 1 127 ? 27.459 2.941 -11.090 1.00 21.92 126 ALA A C 1
ATOM 972 O O . ALA A 1 127 ? 28.649 3.247 -11.184 1.00 15.50 126 ALA A O 1
ATOM 974 N N . ASP A 1 128 ? 27.069 1.798 -10.537 1.00 23.36 127 ASP A N 1
ATOM 975 C CA . ASP A 1 128 ? 28.075 0.878 -10.023 1.00 22.02 127 ASP A CA 1
ATOM 976 C C . ASP A 1 128 ? 28.408 -0.208 -11.050 1.00 26.08 127 ASP A C 1
ATOM 977 O O . ASP A 1 128 ? 27.820 -0.254 -12.128 1.00 22.31 127 ASP A O 1
ATOM 982 N N . GLU A 1 129 ? 29.339 -1.088 -10.698 1.00 28.90 128 GLU A N 1
ATOM 983 C CA . GLU A 1 129 ? 29.867 -2.079 -11.633 1.00 33.83 128 GLU A CA 1
ATOM 984 C C . GLU A 1 129 ? 28.848 -3.135 -12.049 1.00 33.61 128 GLU A C 1
ATOM 985 O O . GLU A 1 129 ? 29.044 -3.827 -13.050 1.00 31.62 128 GLU A O 1
ATOM 991 N N . GLU A 1 130 ? 27.766 -3.261 -11.288 1.00 29.42 129 GLU A N 1
ATOM 992 C CA . GLU A 1 130 ? 26.715 -4.213 -11.633 1.00 35.10 129 GLU A CA 1
ATOM 993 C C . GLU A 1 130 ? 25.641 -3.580 -12.510 1.00 30.13 129 GLU A C 1
ATOM 994 O O . GLU A 1 130 ? 24.704 -4.256 -12.928 1.00 28.31 129 GLU A O 1
ATOM 1000 N N . GLY A 1 131 ? 25.768 -2.283 -12.774 1.00 22.51 130 GLY A N 1
ATOM 1001 C CA . GLY A 1 131 ? 24.798 -1.589 -13.600 1.00 20.62 130 GLY A CA 1
ATOM 1002 C C . GLY A 1 131 ? 23.626 -1.025 -12.817 1.00 18.22 130 GLY A C 1
ATOM 1003 O O . GLY A 1 131 ? 22.646 -0.561 -13.403 1.00 19.13 130 GLY A O 1
ATOM 1004 N N . ARG A 1 132 ? 23.706 -1.083 -11.489 1.00 15.61 131 ARG A N 1
ATOM 1005 C CA . ARG A 1 132 ? 22.741 -0.382 -10.647 1.00 13.14 131 ARG A CA 1
ATOM 1006 C C . ARG A 1 132 ? 23.111 1.104 -10.582 1.00 10.74 131 ARG A C 1
ATOM 1007 O O . ARG A 1 132 ? 24.272 1.468 -10.767 1.00 12.56 131 ARG A O 1
ATOM 1015 N N . THR A 1 133 ? 22.129 1.964 -10.339 1.00 9.25 132 THR A N 1
ATOM 1016 C CA . THR A 1 133 ? 22.444 3.342 -9.993 1.00 10.58 132 THR A CA 1
ATOM 1017 C C . THR A 1 133 ? 23.072 3.335 -8.600 1.00 13.37 132 THR A C 1
ATOM 1018 O O . THR A 1 133 ? 22.771 2.452 -7.787 1.00 13.00 132 THR A O 1
ATOM 1022 N N . LYS A 1 134 ? 23.962 4.285 -8.321 1.00 8.90 133 LYS A N 1
ATOM 1023 C CA . LYS A 1 134 ? 24.473 4.430 -6.955 1.00 7.95 133 LYS A CA 1
ATOM 1024 C C . LYS A 1 134 ? 23.417 5.138 -6.117 1.00 12.06 133 LYS A C 1
ATOM 1025 O O . LYS A 1 134 ? 22.345 5.479 -6.621 1.00 11.89 133 LYS A O 1
ATOM 1031 N N . ARG A 1 135 ? 23.694 5.352 -4.837 1.00 11.35 134 ARG A N 1
ATOM 1032 C CA . ARG A 1 135 ? 22.744 6.077 -4.005 1.00 9.39 134 ARG A CA 1
ATOM 1033 C C . ARG A 1 135 ? 23.134 7.545 -4.047 1.00 13.17 134 ARG A C 1
ATOM 1034 O O . ARG A 1 135 ? 24.247 7.911 -3.669 1.00 11.32 134 ARG A O 1
ATOM 1042 N N . TYR A 1 136 ? 22.236 8.383 -4.553 1.00 10.22 135 TYR A N 1
ATOM 1043 C CA . TYR A 1 136 ? 22.556 9.793 -4.691 1.00 11.76 135 TYR A CA 1
ATOM 1044 C C . TYR A 1 136 ? 21.309 10.678 -4.678 1.00 14.88 135 TYR A C 1
ATOM 1045 O O . TYR A 1 136 ? 20.185 10.183 -4.728 1.00 10.11 135 TYR A O 1
ATOM 1054 N N . ALA A 1 137 ? 21.500 11.988 -4.579 1.00 10.71 136 ALA A N 1
ATOM 1055 C CA . ALA A 1 137 ? 20.365 12.902 -4.679 1.00 10.71 136 ALA A CA 1
ATOM 1056 C C . ALA A 1 137 ? 20.745 14.162 -5.424 1.00 16.53 136 ALA A C 1
ATOM 1057 O O . ALA A 1 137 ? 21.878 14.652 -5.321 1.00 13.10 136 ALA A O 1
ATOM 1059 N N . LEU A 1 138 ? 19.771 14.670 -6.169 1.00 11.02 137 LEU A N 1
ATOM 1060 C CA . LEU A 1 138 ? 19.862 15.937 -6.869 1.00 12.36 137 LEU A CA 1
ATOM 1061 C C . LEU A 1 138 ? 18.675 16.816 -6.491 1.00 15.65 137 LEU A C 1
ATOM 1062 O O . LEU A 1 138 ? 17.542 16.340 -6.408 1.00 11.82 137 LEU A O 1
ATOM 1067 N N . VAL A 1 139 ? 18.929 18.095 -6.242 1.00 12.02 138 VAL A N 1
ATOM 1068 C CA . VAL A 1 139 ? 17.850 19.070 -6.283 1.00 16.41 138 VAL A CA 1
ATOM 1069 C C . VAL A 1 139 ? 18.048 19.880 -7.559 1.00 19.68 138 VAL A C 1
ATOM 1070 O O . VAL A 1 139 ? 19.143 20.397 -7.814 1.00 16.86 138 VAL A O 1
ATOM 1074 N N . ILE A 1 140 ? 17.013 19.937 -8.392 1.00 14.76 139 ILE A N 1
ATOM 1075 C CA . ILE A 1 140 ? 17.091 20.687 -9.642 1.00 14.07 139 ILE A CA 1
ATOM 1076 C C . ILE A 1 140 ? 16.016 21.763 -9.638 1.00 15.20 139 ILE A C 1
ATOM 1077 O O . ILE A 1 140 ? 14.830 21.476 -9.504 1.00 13.21 139 ILE A O 1
ATOM 1082 N N . ASP A 1 141 ? 16.442 23.008 -9.788 1.00 13.97 140 ASP A N 1
ATOM 1083 C CA . ASP A 1 141 ? 15.531 24.136 -9.734 1.00 14.48 140 ASP A CA 1
ATOM 1084 C C . ASP A 1 141 ? 15.520 24.834 -11.095 1.00 17.57 140 ASP A C 1
ATOM 1085 O O . ASP A 1 141 ? 16.496 25.489 -11.477 1.00 15.41 140 ASP A O 1
ATOM 1090 N N . HIS A 1 142 ? 14.431 24.649 -11.835 1.00 18.24 141 HIS A N 1
ATOM 1091 C CA . HIS A 1 142 ? 14.272 25.233 -13.165 1.00 17.45 141 HIS A CA 1
ATOM 1092 C C . HIS A 1 142 ? 15.459 24.933 -14.077 1.00 17.10 141 HIS A C 1
ATOM 1093 O O . HIS A 1 142 ? 15.990 25.820 -14.748 1.00 15.95 141 HIS A O 1
ATOM 1100 N N . GLY A 1 143 ? 15.868 23.669 -14.094 1.00 15.37 142 GLY A N 1
ATOM 1101 C CA . GLY A 1 143 ? 16.893 23.221 -15.014 1.00 15.61 142 GLY A CA 1
ATOM 1102 C C . GLY A 1 143 ? 18.310 23.346 -14.488 1.00 19.51 142 GLY A C 1
ATOM 1103 O O . GLY A 1 143 ? 19.238 22.883 -15.141 1.00 21.33 142 GLY A O 1
ATOM 1104 N N . LYS A 1 144 ? 18.478 23.966 -13.320 1.00 20.66 143 LYS A N 1
ATOM 1105 C CA . LYS A 1 144 ? 19.807 24.139 -12.716 1.00 19.35 143 LYS A CA 1
ATOM 1106 C C . LYS A 1 144 ? 19.984 23.321 -11.445 1.00 17.10 143 LYS A C 1
ATOM 1107 O O . LYS A 1 144 ? 19.128 23.322 -10.561 1.00 15.23 143 LYS A O 1
ATOM 1113 N N . ILE A 1 145 ? 21.108 22.625 -11.341 1.00 15.07 144 ILE A N 1
ATOM 1114 C CA . ILE A 1 145 ? 21.385 21.855 -10.135 1.00 13.99 144 ILE A CA 1
ATOM 1115 C C . ILE A 1 145 ? 21.759 22.800 -8.984 1.00 14.44 144 ILE A C 1
ATOM 1116 O O . ILE A 1 145 ? 22.603 23.687 -9.140 1.00 15.01 144 ILE A O 1
ATOM 1121 N N . THR A 1 146 ? 21.079 22.655 -7.848 1.00 14.93 145 THR A N 1
ATOM 1122 C CA . THR A 1 146 ? 21.381 23.482 -6.681 1.00 19.21 145 THR A CA 1
ATOM 1123 C C . THR A 1 146 ? 21.920 22.617 -5.546 1.00 17.53 145 THR A C 1
ATOM 1124 O O . THR A 1 146 ? 22.490 23.123 -4.583 1.00 14.67 145 THR A O 1
ATOM 1128 N N . TYR A 1 147 ? 21.720 21.311 -5.658 1.00 13.89 146 TYR A N 1
ATOM 1129 C CA . TYR A 1 147 ? 22.300 20.369 -4.702 1.00 16.20 146 TYR A CA 1
ATOM 1130 C C . TYR A 1 147 ? 22.625 19.067 -5.406 1.00 17.41 146 TYR A C 1
ATOM 1131 O O . TYR A 1 147 ? 21.850 18.570 -6.234 1.00 14.43 146 TYR A O 1
ATOM 1140 N N . ALA A 1 148 ? 23.783 18.513 -5.073 1.00 16.08 147 ALA A N 1
ATOM 1141 C CA . ALA A 1 148 ? 24.227 17.273 -5.684 1.00 16.81 147 ALA A CA 1
ATOM 1142 C C . ALA A 1 148 ? 25.002 16.466 -4.667 1.00 16.64 147 ALA A C 1
ATOM 1143 O O . ALA A 1 148 ? 26.000 16.946 -4.117 1.00 21.54 147 ALA A O 1
ATOM 1145 N N . ALA A 1 149 ? 24.553 15.243 -4.410 1.00 14.32 148 ALA A N 1
ATOM 1146 C CA . ALA A 1 149 ? 25.240 14.405 -3.435 1.00 17.89 148 ALA A CA 1
ATOM 1147 C C . ALA A 1 149 ? 25.323 12.951 -3.866 1.00 14.37 148 ALA A C 1
ATOM 1148 O O . ALA A 1 149 ? 24.318 12.367 -4.238 1.00 12.78 148 ALA A O 1
ATOM 1150 N N . LEU A 1 150 ? 26.524 12.382 -3.783 1.00 11.94 149 LEU A N 1
ATOM 1151 C CA . LEU A 1 150 ? 26.764 10.963 -4.025 1.00 13.32 149 LEU A CA 1
ATOM 1152 C C . LEU A 1 150 ? 27.190 10.316 -2.709 1.00 14.57 149 LEU A C 1
ATOM 1153 O O . LEU A 1 150 ? 28.151 10.775 -2.085 1.00 13.61 149 LEU A O 1
ATOM 1158 N N . GLU A 1 151 ? 26.503 9.260 -2.281 1.00 11.54 150 GLU A N 1
ATOM 1159 C CA . GLU A 1 151 ? 26.875 8.614 -1.027 1.00 11.72 150 GLU A CA 1
ATOM 1160 C C . GLU A 1 151 ? 28.234 7.934 -1.162 1.00 12.01 150 GLU A C 1
ATOM 1161 O O . GLU A 1 151 ? 28.639 7.561 -2.269 1.00 14.19 150 GLU A O 1
ATOM 1167 N N . PRO A 1 152 ? 28.952 7.790 -0.037 1.00 14.77 151 PRO A N 1
ATOM 1168 C CA . PRO A 1 152 ? 30.296 7.191 -0.093 1.00 14.14 151 PRO A CA 1
ATOM 1169 C C . PRO A 1 152 ? 30.286 5.669 -0.229 1.00 16.32 151 PRO A C 1
ATOM 1170 O O . PRO A 1 152 ? 31.343 5.079 -0.480 1.00 17.86 151 PRO A O 1
ATOM 1174 N N . ALA A 1 153 ? 29.122 5.044 -0.067 1.00 12.66 152 ALA A N 1
ATOM 1175 C CA . ALA A 1 153 ? 29.009 3.590 -0.186 1.00 13.20 152 ALA A CA 1
ATOM 1176 C C . ALA A 1 153 ? 27.578 3.201 -0.516 1.00 21.58 152 ALA A C 1
ATOM 1177 O O . ALA A 1 153 ? 26.667 4.018 -0.367 1.00 13.35 152 ALA A O 1
ATOM 1179 N N . LYS A 1 154 ? 27.378 1.961 -0.963 1.00 11.60 153 LYS A N 1
ATOM 1180 C CA . LYS A 1 154 ? 26.066 1.528 -1.432 1.00 12.61 153 LYS A CA 1
ATOM 1181 C C . LYS A 1 154 ? 25.015 1.617 -0.325 1.00 12.40 153 LYS A C 1
ATOM 1182 O O . LYS A 1 154 ? 23.911 2.123 -0.540 1.00 15.47 153 LYS A O 1
ATOM 1188 N N . ASN A 1 155 ? 25.374 1.142 0.862 1.00 14.37 154 ASN A N 1
ATOM 1189 C CA . ASN A 1 155 ? 24.431 1.082 1.971 1.00 19.66 154 ASN A CA 1
ATOM 1190 C C . ASN A 1 155 ? 24.533 2.286 2.905 1.00 13.43 154 ASN A C 1
ATOM 1191 O O . ASN A 1 155 ? 23.966 2.273 3.989 1.00 19.43 154 ASN A O 1
ATOM 1196 N N . HIS A 1 156 ? 25.254 3.324 2.482 1.00 13.07 155 HIS A N 1
ATOM 1197 C CA . HIS A 1 156 ? 25.429 4.525 3.302 1.00 11.80 155 HIS A CA 1
ATOM 1198 C C . HIS A 1 156 ? 24.343 5.546 2.988 1.00 13.62 155 HIS A C 1
ATOM 1199 O O . HIS A 1 156 ? 24.270 6.051 1.870 1.00 17.17 155 HIS A O 1
ATOM 1206 N N . LEU A 1 157 ? 23.499 5.855 3.968 1.00 15.36 156 LEU A N 1
ATOM 1207 C CA . LEU A 1 157 ? 22.441 6.846 3.763 1.00 11.25 156 LEU A CA 1
ATOM 1208 C C . LEU A 1 157 ? 22.706 8.065 4.627 1.00 15.33 156 LEU A C 1
ATOM 1209 O O . LEU A 1 157 ? 22.657 7.994 5.856 1.00 11.83 156 LEU A O 1
ATOM 1214 N N . GLU A 1 158 ? 23.003 9.186 3.977 1.00 11.78 157 GLU A N 1
ATOM 1215 C CA . GLU A 1 158 ? 23.325 10.420 4.689 1.00 12.01 157 GLU A CA 1
ATOM 1216 C C . GLU A 1 158 ? 23.097 11.662 3.820 1.00 17.68 157 GLU A C 1
ATOM 1217 O O . GLU A 1 158 ? 22.161 12.439 4.053 1.00 12.29 157 GLU A O 1
ATOM 1223 N N . PHE A 1 159 ? 23.936 11.843 2.804 1.00 15.91 158 PHE A N 1
ATOM 1224 C CA . PHE A 1 159 ? 23.845 13.042 1.970 1.00 12.11 158 PHE A CA 1
ATOM 1225 C C . PHE A 1 159 ? 22.668 13.008 0.988 1.00 12.29 158 PHE A C 1
ATOM 1226 O O . PHE A 1 159 ? 22.281 14.049 0.464 1.00 13.70 158 PHE A O 1
ATOM 1234 N N . SER A 1 160 ? 22.082 11.833 0.760 1.00 11.32 159 SER A N 1
ATOM 1235 C CA . SER A 1 160 ? 20.901 11.754 -0.103 1.00 10.96 159 SER A CA 1
ATOM 1236 C C . SER A 1 160 ? 19.602 11.550 0.693 1.00 14.08 159 SER A C 1
ATOM 1237 O O . SER A 1 160 ? 18.533 11.309 0.116 1.00 11.25 159 SER A O 1
ATOM 1240 N N . SER A 1 161 ? 19.681 11.643 2.016 1.00 11.17 160 SER A N 1
ATOM 1241 C CA . SER A 1 161 ? 18.498 11.403 2.844 1.00 10.91 160 SER A CA 1
ATOM 1242 C C . SER A 1 161 ? 17.532 12.573 2.753 1.00 10.98 160 SER A C 1
ATOM 1243 O O . SER A 1 161 ? 17.940 13.702 2.451 1.00 11.25 160 SER A O 1
ATOM 1246 N N . ALA A 1 162 ? 16.258 12.298 3.039 1.00 12.89 161 ALA A N 1
ATOM 1247 C CA . ALA A 1 162 ? 15.247 13.344 3.080 1.00 10.50 161 ALA A CA 1
ATOM 1248 C C . ALA A 1 162 ? 15.649 14.475 4.033 1.00 12.88 161 ALA A C 1
ATOM 1249 O O . ALA A 1 162 ? 15.486 15.648 3.712 1.00 15.17 161 ALA A O 1
ATOM 1251 N N . GLU A 1 163 ? 16.162 14.147 5.211 1.00 13.34 162 GLU A N 1
ATOM 1252 C CA A GLU A 1 163 ? 16.533 15.145 6.213 0.56 15.70 162 GLU A CA 1
ATOM 1253 C CA B GLU A 1 163 ? 16.429 15.234 6.155 0.44 15.47 162 GLU A CA 1
ATOM 1254 C C . GLU A 1 163 ? 17.577 16.109 5.661 1.00 18.72 162 GLU A C 1
ATOM 1255 O O . GLU A 1 163 ? 17.509 17.322 5.809 1.00 19.08 162 GLU A O 1
ATOM 1266 N N . THR A 1 164 ? 18.586 15.521 5.043 1.00 17.29 163 THR A N 1
ATOM 1267 C CA . THR A 1 164 ? 19.704 16.289 4.517 1.00 16.98 163 THR A CA 1
ATOM 1268 C C . THR A 1 164 ? 19.266 17.142 3.310 1.00 16.60 163 THR A C 1
ATOM 1269 O O . THR A 1 164 ? 19.625 18.317 3.197 1.00 18.02 163 THR A O 1
ATOM 1273 N N . VAL A 1 165 ? 18.484 16.559 2.416 1.00 11.78 164 VAL A N 1
ATOM 1274 C CA . VAL A 1 165 ? 18.003 17.313 1.267 1.00 15.98 164 VAL A CA 1
ATOM 1275 C C . VAL A 1 165 ? 17.107 18.462 1.742 1.00 17.02 164 VAL A C 1
ATOM 1276 O O . VAL A 1 165 ? 17.232 19.589 1.268 1.00 17.64 164 VAL A O 1
ATOM 1280 N N . LEU A 1 166 ? 16.234 18.185 2.706 1.00 13.47 165 LEU A N 1
ATOM 1281 C CA . LEU A 1 166 ? 15.415 19.239 3.312 1.00 15.37 165 LEU A CA 1
ATOM 1282 C C . LEU A 1 166 ? 16.258 20.400 3.851 1.00 23.15 165 LEU A C 1
ATOM 1283 O O . LEU A 1 166 ? 15.879 21.565 3.707 1.00 23.23 165 LEU A O 1
ATOM 1288 N N . LYS A 1 167 ? 17.399 20.098 4.467 1.00 21.45 166 LYS A N 1
ATOM 1289 C CA . LYS A 1 167 ? 18.251 21.161 5.002 1.00 21.70 166 LYS A CA 1
ATOM 1290 C C . LYS A 1 167 ? 18.973 21.950 3.914 1.00 34.57 166 LYS A C 1
ATOM 1291 O O . LYS A 1 167 ? 19.641 22.934 4.202 1.00 38.86 166 LYS A O 1
ATOM 1297 N N . HIS A 1 168 ? 18.865 21.489 2.672 1.00 27.56 167 HIS A N 1
ATOM 1298 C CA . HIS A 1 168 ? 19.502 22.181 1.556 1.00 35.02 167 HIS A CA 1
ATOM 1299 C C . HIS A 1 168 ? 18.460 22.728 0.591 1.00 42.60 167 HIS A C 1
ATOM 1300 O O . HIS A 1 168 ? 18.720 22.871 -0.607 1.00 49.21 167 HIS A O 1
ATOM 1307 N N . LEU A 1 169 ? 17.280 23.018 1.134 1.00 32.89 168 LEU A N 1
ATOM 1308 C CA . LEU A 1 169 ? 16.203 23.663 0.395 1.00 35.07 168 LEU A CA 1
ATOM 1309 C C . LEU A 1 169 ? 16.018 25.089 0.895 1.00 45.35 168 LEU A C 1
ATOM 1310 O O . LEU A 1 169 ? 15.136 25.348 1.712 1.00 40.81 168 LEU A O 1
ATOM 1315 N N . HIS A 1 170 ? 16.860 26.003 0.411 1.00 55.93 169 HIS A N 1
ATOM 1316 C CA . HIS A 1 170 ? 16.828 27.405 0.840 1.00 60.75 169 HIS A CA 1
ATOM 1317 C C . HIS A 1 170 ? 15.895 28.241 -0.030 1.00 64.31 169 HIS A C 1
ATOM 1318 O O . HIS A 1 170 ? 16.251 28.631 -1.142 1.00 67.47 169 HIS A O 1
ATOM 1325 N N . GLY B 1 2 ? 21.540 -19.555 -28.831 1.00 35.97 1 GLY B N 1
ATOM 1326 C CA . GLY B 1 2 ? 21.302 -20.580 -27.832 1.00 37.57 1 GLY B CA 1
ATOM 1327 C C . GLY B 1 2 ? 21.152 -21.955 -28.467 1.00 45.66 1 GLY B C 1
ATOM 1328 O O . GLY B 1 2 ? 21.571 -22.151 -29.613 1.00 53.29 1 GLY B O 1
ATOM 1329 N N . SER B 1 3 ? 20.546 -22.897 -27.740 1.00 47.79 2 SER B N 1
ATOM 1330 C CA . SER B 1 3 ? 20.443 -24.285 -28.193 1.00 51.13 2 SER B CA 1
ATOM 1331 C C . SER B 1 3 ? 18.997 -24.818 -28.285 1.00 54.92 2 SER B C 1
ATOM 1332 O O . SER B 1 3 ? 18.762 -25.812 -28.971 1.00 62.97 2 SER B O 1
ATOM 1335 N N . GLY B 1 4 ? 18.048 -24.166 -27.599 1.00 48.67 3 GLY B N 1
ATOM 1336 C CA . GLY B 1 4 ? 16.649 -24.607 -27.513 1.00 42.16 3 GLY B CA 1
ATOM 1337 C C . GLY B 1 4 ? 16.523 -25.822 -26.607 1.00 38.20 3 GLY B C 1
ATOM 1338 O O . GLY B 1 4 ? 17.535 -26.489 -26.413 1.00 46.72 3 GLY B O 1
ATOM 1339 N N . LEU B 1 5 ? 15.354 -26.131 -26.022 1.00 36.57 4 LEU B N 1
ATOM 1340 C CA . LEU B 1 5 ? 15.311 -27.413 -25.322 1.00 34.04 4 LEU B CA 1
ATOM 1341 C C . LEU B 1 5 ? 14.083 -28.187 -25.772 1.00 30.48 4 LEU B C 1
ATOM 1342 O O . LEU B 1 5 ? 13.032 -27.599 -26.028 1.00 29.64 4 LEU B O 1
ATOM 1347 N N . LYS B 1 6 ? 14.208 -29.503 -25.850 1.00 25.97 5 LYS B N 1
ATOM 1348 C CA . LYS B 1 6 ? 13.078 -30.337 -26.229 1.00 28.27 5 LYS B CA 1
ATOM 1349 C C . LYS B 1 6 ? 12.970 -31.536 -25.299 1.00 26.81 5 LYS B C 1
ATOM 1350 O O . LYS B 1 6 ? 13.943 -31.911 -24.648 1.00 21.57 5 LYS B O 1
ATOM 1356 N N . ALA B 1 7 ? 11.783 -32.127 -25.241 1.00 18.70 6 ALA B N 1
ATOM 1357 C CA . ALA B 1 7 ? 11.556 -33.322 -24.444 1.00 22.66 6 ALA B CA 1
ATOM 1358 C C . ALA B 1 7 ? 12.585 -34.399 -24.787 1.00 21.13 6 ALA B C 1
ATOM 1359 O O . ALA B 1 7 ? 12.875 -34.644 -25.960 1.00 20.11 6 ALA B O 1
ATOM 1361 N N . GLY B 1 8 ? 13.142 -35.027 -23.755 1.00 19.96 7 GLY B N 1
ATOM 1362 C CA . GLY B 1 8 ? 14.162 -36.040 -23.945 1.00 21.98 7 GLY B CA 1
ATOM 1363 C C . GLY B 1 8 ? 15.564 -35.500 -23.729 1.00 25.60 7 GLY B C 1
ATOM 1364 O O . GLY B 1 8 ? 16.501 -36.268 -23.510 1.00 24.30 7 GLY B O 1
ATOM 1365 N N . ASP B 1 9 ? 15.713 -34.177 -23.793 1.00 21.17 8 ASP B N 1
ATOM 1366 C CA . ASP B 1 9 ? 16.996 -33.545 -23.505 1.00 17.90 8 ASP B CA 1
ATOM 1367 C C . ASP B 1 9 ? 17.307 -33.672 -22.026 1.00 19.04 8 ASP B C 1
ATOM 1368 O O . ASP B 1 9 ? 16.392 -33.743 -21.208 1.00 17.76 8 ASP B O 1
ATOM 1373 N N . SER B 1 10 ? 18.590 -33.684 -21.679 1.00 20.97 9 SER B N 1
ATOM 1374 C CA . SER B 1 10 ? 18.988 -33.511 -20.280 1.00 26.83 9 SER B CA 1
ATOM 1375 C C . SER B 1 10 ? 18.902 -32.044 -19.897 1.00 22.90 9 SER B C 1
ATOM 1376 O O . SER B 1 10 ? 19.215 -31.176 -20.711 1.00 19.47 9 SER B O 1
ATOM 1379 N N . PHE B 1 11 ? 18.471 -31.763 -18.668 1.00 15.26 10 PHE B N 1
ATOM 1380 C CA . PHE B 1 11 ? 18.595 -30.415 -18.116 1.00 13.48 10 PHE B CA 1
ATOM 1381 C C . PHE B 1 11 ? 20.081 -30.049 -18.082 1.00 19.47 10 PHE B C 1
ATOM 1382 O O . PHE B 1 11 ? 20.907 -30.858 -17.659 1.00 16.27 10 PHE B O 1
ATOM 1390 N N . PRO B 1 12 ? 20.431 -28.832 -18.533 1.00 18.26 11 PRO B N 1
ATOM 1391 C CA . PRO B 1 12 ? 21.854 -28.479 -18.599 1.00 22.78 11 PRO B CA 1
ATOM 1392 C C . PRO B 1 12 ? 22.513 -28.508 -17.225 1.00 21.05 11 PRO B C 1
ATOM 1393 O O . PRO B 1 12 ? 21.832 -28.362 -16.207 1.00 15.99 11 PRO B O 1
ATOM 1397 N N . SER B 1 13 ? 23.826 -28.700 -17.201 1.00 20.50 12 SER B N 1
ATOM 1398 C CA . SER B 1 13 ? 24.590 -28.658 -15.955 1.00 24.74 12 SER B CA 1
ATOM 1399 C C . SER B 1 13 ? 24.924 -27.222 -15.553 1.00 25.76 12 SER B C 1
ATOM 1400 O O . SER B 1 13 ? 24.878 -26.307 -16.380 1.00 23.13 12 SER B O 1
ATOM 1403 N N . ASP B 1 14 ? 25.270 -27.0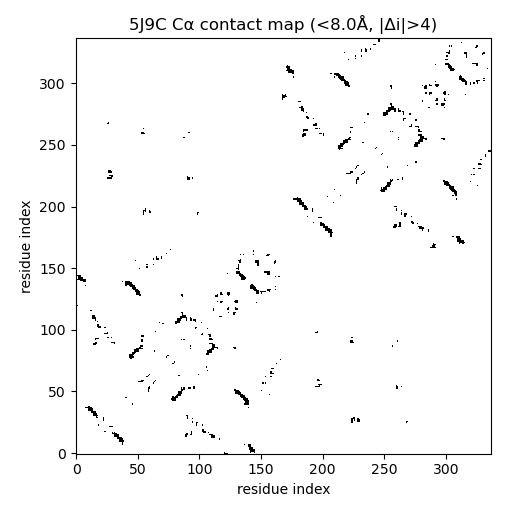40 -14.282 1.00 24.88 13 ASP B N 1
ATOM 1404 C CA . ASP B 1 14 ? 25.777 -25.763 -13.776 1.00 21.62 13 ASP B CA 1
ATOM 1405 C C . ASP B 1 14 ? 24.791 -24.611 -13.922 1.00 17.93 13 ASP B C 1
ATOM 1406 O O . ASP B 1 14 ? 25.205 -23.456 -14.036 1.00 20.45 13 ASP B O 1
ATOM 1411 N N . VAL B 1 15 ? 23.497 -24.916 -13.922 1.00 17.10 14 VAL B N 1
ATOM 1412 C CA . VAL B 1 15 ? 22.483 -23.868 -13.967 1.00 14.66 14 VAL B CA 1
ATOM 1413 C C . VAL B 1 15 ? 22.301 -23.290 -12.564 1.00 17.38 14 VAL B C 1
ATOM 1414 O O . VAL B 1 15 ? 21.915 -24.006 -11.625 1.00 16.99 14 VAL B O 1
ATOM 1418 N N . VAL B 1 16 ? 22.615 -22.006 -12.415 1.00 13.14 15 VAL B N 1
ATOM 1419 C CA . VAL B 1 16 ? 22.536 -21.360 -11.111 1.00 11.06 15 VAL B CA 1
ATOM 1420 C C . VAL B 1 16 ? 21.617 -20.143 -11.147 1.00 12.25 15 VAL B C 1
ATOM 1421 O O . VAL B 1 16 ? 21.823 -19.215 -11.934 1.00 14.52 15 VAL B O 1
ATOM 1425 N N . PHE B 1 17 ? 20.607 -20.145 -10.290 1.00 11.43 16 PHE B N 1
ATOM 1426 C CA . PHE B 1 17 ? 19.722 -18.994 -10.189 1.00 9.35 16 PHE B CA 1
ATOM 1427 C C . PHE B 1 17 ? 20.026 -18.224 -8.910 1.00 14.54 16 PHE B C 1
ATOM 1428 O O . PHE B 1 17 ? 20.866 -18.635 -8.107 1.00 13.72 16 PHE B O 1
ATOM 1436 N N . SER B 1 18 ? 19.357 -17.093 -8.736 1.00 9.63 17 SER B N 1
ATOM 1437 C CA . SER B 1 18 ? 19.516 -16.297 -7.530 1.00 10.57 17 SER B CA 1
ATOM 1438 C C . SER B 1 18 ? 18.133 -16.098 -6.898 1.00 9.04 17 SER B C 1
ATOM 1439 O O . SER B 1 18 ? 17.164 -15.830 -7.603 1.00 11.60 17 SER B O 1
ATOM 1442 N N . TYR B 1 19 ? 18.022 -16.266 -5.584 1.00 9.66 18 TYR B N 1
ATOM 1443 C CA . TYR B 1 19 ? 16.750 -15.995 -4.920 1.00 10.42 18 TYR B CA 1
ATOM 1444 C C . TYR B 1 19 ? 16.902 -15.728 -3.433 1.00 13.42 18 TYR B C 1
ATOM 1445 O O . TYR B 1 19 ? 17.970 -15.918 -2.847 1.00 12.28 18 TYR B O 1
ATOM 1454 N N . ILE B 1 20 ? 15.812 -15.264 -2.839 1.00 11.32 19 ILE B N 1
ATOM 1455 C CA . ILE B 1 20 ? 15.724 -15.082 -1.402 1.00 12.76 19 ILE B CA 1
ATOM 1456 C C . ILE B 1 20 ? 14.702 -16.073 -0.893 1.00 15.98 19 ILE B C 1
ATOM 1457 O O . ILE B 1 20 ? 13.531 -15.967 -1.240 1.00 15.96 19 ILE B O 1
ATOM 1462 N N . PRO B 1 21 ? 15.142 -17.051 -0.089 1.00 13.85 20 PRO B N 1
ATOM 1463 C CA . PRO B 1 21 ? 14.180 -18.013 0.451 1.00 14.23 20 PRO B CA 1
ATOM 1464 C C . PRO B 1 21 ? 13.182 -17.290 1.337 1.00 15.24 20 PRO B C 1
ATOM 1465 O O . PRO B 1 21 ? 13.592 -16.449 2.140 1.00 15.06 20 PRO B O 1
ATOM 1469 N N . TRP B 1 22 ? 11.903 -17.601 1.194 1.00 12.15 21 TRP B N 1
ATOM 1470 C CA . TRP B 1 22 ? 10.886 -16.990 2.037 1.00 14.25 21 TRP B CA 1
ATOM 1471 C C . TRP B 1 22 ? 11.148 -17.290 3.509 1.00 18.08 21 TRP B C 1
ATOM 1472 O O . TRP B 1 22 ? 11.580 -18.379 3.862 1.00 12.36 21 TRP B O 1
ATOM 1483 N N . SER B 1 23 ? 10.889 -16.314 4.370 1.00 14.26 22 SER B N 1
ATOM 1484 C CA . SER B 1 23 ? 10.949 -16.531 5.808 1.00 17.78 22 SER B CA 1
ATOM 1485 C C . SER B 1 23 ? 9.896 -15.690 6.502 1.00 17.75 22 SER B C 1
ATOM 1486 O O . SER B 1 23 ? 9.530 -14.613 6.032 1.00 16.77 22 SER B O 1
ATOM 1489 N N . GLU B 1 24 ? 9.415 -16.198 7.627 1.00 15.60 23 GLU B N 1
ATOM 1490 C CA . GLU B 1 24 ? 8.419 -15.508 8.425 1.00 16.93 23 GLU B CA 1
ATOM 1491 C C . GLU B 1 24 ? 8.872 -14.105 8.813 1.00 18.83 23 GLU B C 1
ATOM 1492 O O . GLU B 1 24 ? 8.090 -13.151 8.749 1.00 21.49 23 GLU B O 1
ATOM 1498 N N . ASP B 1 25 ? 10.137 -13.984 9.204 1.00 19.86 24 ASP B N 1
ATOM 1499 C CA . ASP B 1 25 ? 10.672 -12.713 9.697 1.00 19.40 24 ASP B CA 1
ATOM 1500 C C . ASP B 1 25 ? 10.668 -11.648 8.617 1.00 16.62 24 ASP B C 1
ATOM 1501 O O . ASP B 1 25 ? 10.567 -10.460 8.908 1.00 17.80 24 ASP B O 1
ATOM 1506 N N . LYS B 1 26 ? 10.775 -12.080 7.368 1.00 17.85 25 LYS B N 1
ATOM 1507 C CA . LYS B 1 26 ? 10.771 -11.153 6.246 1.00 17.51 25 LYS B CA 1
ATOM 1508 C C . LYS B 1 26 ? 9.489 -11.263 5.429 1.00 18.12 25 LYS B C 1
ATOM 1509 O O . LYS B 1 26 ? 9.509 -11.055 4.224 1.00 15.67 25 LYS B O 1
ATOM 1515 N N . GLY B 1 27 ? 8.381 -11.593 6.085 1.00 19.73 26 GLY B N 1
ATOM 1516 C CA . GLY B 1 27 ? 7.123 -11.815 5.398 1.00 16.68 26 GLY B CA 1
ATOM 1517 C C . GLY B 1 27 ? 6.534 -10.571 4.750 1.00 19.65 26 GLY B C 1
ATOM 1518 O O . GLY B 1 27 ? 5.823 -10.670 3.750 1.00 16.30 26 GLY B O 1
ATOM 1519 N N . GLU B 1 28 ? 6.815 -9.404 5.326 1.00 17.35 27 GLU B N 1
ATOM 1520 C CA . GLU B 1 28 ? 6.300 -8.141 4.800 1.00 19.96 27 GLU B CA 1
ATOM 1521 C C . GLU B 1 28 ? 7.001 -7.824 3.497 1.00 18.09 27 GLU B C 1
ATOM 1522 O O . GLU B 1 28 ? 8.211 -8.036 3.366 1.00 14.88 27 GLU B O 1
ATOM 1528 N N . ILE B 1 29 ? 6.255 -7.310 2.531 1.00 14.32 28 ILE B N 1
ATOM 1529 C CA . ILE B 1 29 ? 6.849 -7.051 1.232 1.00 13.66 28 ILE B CA 1
ATOM 1530 C C . ILE B 1 29 ? 7.909 -5.939 1.350 1.00 14.45 28 ILE B C 1
ATOM 1531 O O . ILE B 1 29 ? 8.870 -5.905 0.582 1.00 13.34 28 ILE B O 1
ATOM 1536 N N . THR B 1 30 ? 7.768 -5.069 2.349 1.00 14.45 29 THR B N 1
ATOM 1537 C CA . THR B 1 30 ? 8.737 -3.987 2.534 1.00 16.64 29 THR B CA 1
ATOM 1538 C C . THR B 1 30 ? 9.965 -4.416 3.356 1.00 17.88 29 THR B C 1
ATOM 1539 O O . THR B 1 30 ? 10.845 -3.594 3.655 1.00 18.93 29 THR B O 1
ATOM 1543 N N . ALA B 1 31 ? 10.018 -5.697 3.717 1.00 14.81 30 ALA B N 1
ATOM 1544 C CA . ALA B 1 31 ? 11.174 -6.269 4.403 1.00 17.83 30 ALA B CA 1
ATOM 1545 C C . ALA B 1 31 ? 11.999 -7.118 3.431 1.00 25.01 30 ALA B C 1
ATOM 1546 O O . ALA B 1 31 ? 11.455 -7.958 2.716 1.00 31.43 30 ALA B O 1
ATOM 1548 N N . SER B 1 32 ? 13.312 -6.916 3.409 1.00 21.84 31 SER B N 1
ATOM 1549 C CA . SER B 1 32 ? 14.153 -7.609 2.431 1.00 18.15 31 SER B CA 1
ATOM 1550 C C . SER B 1 32 ? 15.000 -8.697 3.085 1.00 17.90 31 SER B C 1
ATOM 1551 O O . SER B 1 32 ? 15.623 -8.475 4.132 1.00 16.05 31 SER B O 1
ATOM 1554 N N . GLY B 1 33 ? 15.035 -9.870 2.465 1.00 16.09 32 GLY B N 1
ATOM 1555 C CA . GLY B 1 33 ? 15.922 -10.925 2.919 1.00 15.80 32 GLY B CA 1
ATOM 1556 C C . GLY B 1 33 ? 17.258 -10.930 2.195 1.00 19.18 32 GLY B C 1
ATOM 1557 O O . GLY B 1 33 ? 17.605 -9.964 1.503 1.00 17.79 32 GLY B O 1
ATOM 1558 N N . ILE B 1 34 ? 17.998 -12.028 2.351 1.00 17.90 33 ILE B N 1
ATOM 1559 C CA . ILE B 1 34 ? 19.342 -12.175 1.778 1.00 17.43 33 ILE B CA 1
ATOM 1560 C C . ILE B 1 34 ? 19.357 -13.066 0.533 1.00 16.03 33 ILE B C 1
ATOM 1561 O O . ILE B 1 34 ? 18.988 -14.232 0.600 1.00 14.04 33 ILE B O 1
ATOM 1566 N N . PRO B 1 35 ? 19.786 -12.521 -0.612 1.00 13.76 34 PRO B N 1
ATOM 1567 C CA . PRO B 1 35 ? 19.843 -13.356 -1.823 1.00 12.84 34 PRO B CA 1
ATOM 1568 C C . PRO B 1 35 ? 20.982 -14.370 -1.763 1.00 14.49 34 PRO B C 1
ATOM 1569 O O . PRO B 1 35 ? 22.087 -14.035 -1.334 1.00 14.91 34 PRO B O 1
ATOM 1573 N N . ILE B 1 36 ? 20.714 -15.596 -2.192 1.00 13.09 35 ILE B N 1
ATOM 1574 C CA . ILE B 1 36 ? 21.739 -16.625 -2.286 1.00 16.11 35 ILE B CA 1
ATOM 1575 C C . ILE B 1 36 ? 21.645 -17.330 -3.639 1.00 16.91 35 ILE B C 1
ATOM 1576 O O . ILE B 1 36 ? 20.640 -17.203 -4.340 1.00 13.57 35 ILE B O 1
ATOM 1581 N N . ASN B 1 37 ? 22.686 -18.078 -4.000 1.00 13.44 36 ASN B N 1
ATOM 1582 C CA . ASN B 1 37 ? 22.642 -18.881 -5.212 1.00 18.63 36 ASN B CA 1
ATOM 1583 C C . ASN B 1 37 ? 21.779 -20.120 -5.017 1.00 23.97 36 ASN B C 1
ATOM 1584 O O . ASN B 1 37 ? 21.733 -20.701 -3.930 1.00 19.19 36 ASN B O 1
ATOM 1589 N N . TYR B 1 38 ? 21.086 -20.504 -6.080 1.00 16.69 37 TYR B N 1
ATOM 1590 C CA . TYR B 1 38 ? 20.264 -21.703 -6.081 1.00 15.04 37 TYR B CA 1
ATOM 1591 C C . TYR B 1 38 ? 20.735 -22.561 -7.247 1.00 13.69 37 TYR B C 1
ATOM 1592 O O . TYR B 1 38 ? 20.524 -22.205 -8.402 1.00 14.04 37 TYR B O 1
ATOM 1601 N N . ASN B 1 39 ? 21.405 -23.670 -6.955 1.00 15.05 38 ASN B N 1
ATOM 1602 C CA A ASN B 1 39 ? 21.927 -24.512 -8.039 0.65 16.74 38 ASN B CA 1
ATOM 1603 C CA B ASN B 1 39 ? 21.939 -24.531 -7.992 0.35 17.10 38 ASN B CA 1
ATOM 1604 C C . ASN B 1 39 ? 20.877 -25.512 -8.489 1.00 17.00 38 ASN B C 1
ATOM 1605 O O . ASN B 1 39 ? 20.781 -26.631 -7.971 1.00 14.75 38 ASN B O 1
ATOM 1614 N N . ALA B 1 40 ? 20.101 -25.087 -9.482 1.00 12.44 39 ALA B N 1
ATOM 1615 C CA . ALA B 1 40 ? 18.972 -25.845 -9.990 1.00 14.55 39 ALA B CA 1
ATOM 1616 C C . ALA B 1 40 ? 19.378 -27.217 -10.523 1.00 17.64 39 ALA B C 1
ATOM 1617 O O . ALA B 1 40 ? 18.659 -28.187 -10.323 1.00 16.09 39 ALA B O 1
ATOM 1619 N N . SER B 1 41 ? 20.522 -27.292 -11.201 1.00 16.83 40 SER B N 1
ATOM 1620 C CA . SER B 1 41 ? 20.988 -28.559 -11.755 1.00 15.13 40 SER B CA 1
ATOM 1621 C C . SER B 1 41 ? 21.206 -29.573 -10.639 1.00 21.12 40 SER B C 1
ATOM 1622 O O . SER B 1 41 ? 20.822 -30.740 -10.754 1.00 15.85 40 SER B O 1
ATOM 1625 N N . LYS B 1 42 ? 21.824 -29.117 -9.554 1.00 14.57 41 LYS B N 1
ATOM 1626 C CA . LYS B 1 42 ? 22.062 -29.974 -8.407 1.00 16.86 41 LYS B CA 1
ATOM 1627 C C . LYS B 1 42 ? 20.778 -30.271 -7.634 1.00 19.25 41 LYS B C 1
ATOM 1628 O O . LYS B 1 42 ? 20.488 -31.435 -7.345 1.00 15.70 41 LYS B O 1
ATOM 1634 N N . GLU B 1 43 ? 20.018 -29.228 -7.299 1.00 14.53 42 GLU B N 1
ATOM 1635 C CA . GLU B 1 43 ? 18.798 -29.389 -6.497 1.00 14.43 42 GLU B CA 1
ATOM 1636 C C . GLU B 1 43 ? 17.748 -30.276 -7.160 1.00 19.65 42 GLU B C 1
ATOM 1637 O O . GLU B 1 43 ? 16.989 -30.979 -6.473 1.00 16.59 42 GLU B O 1
ATOM 1643 N N . TRP B 1 44 ? 17.686 -30.220 -8.490 1.00 16.51 43 TRP B N 1
ATOM 1644 C CA . TRP B 1 44 ? 16.612 -30.876 -9.234 1.00 14.92 43 TRP B CA 1
ATOM 1645 C C . TRP B 1 44 ? 16.964 -32.266 -9.770 1.00 17.46 43 TRP B C 1
ATOM 1646 O O . TRP B 1 44 ? 16.114 -32.933 -10.375 1.00 17.40 43 TRP B O 1
ATOM 1657 N N . ALA B 1 45 ? 18.198 -32.704 -9.541 1.00 14.92 44 ALA B N 1
ATOM 1658 C CA . ALA B 1 45 ? 18.636 -34.013 -10.016 1.00 15.63 44 ALA B CA 1
ATOM 1659 C C . ALA B 1 45 ? 17.694 -35.142 -9.579 1.00 16.07 44 ALA B C 1
ATOM 1660 O O . ALA B 1 45 ? 17.478 -36.110 -10.312 1.00 20.19 44 ALA B O 1
ATOM 1662 N N . ASP B 1 46 ? 17.132 -35.019 -8.384 1.00 16.16 45 ASP B N 1
ATOM 1663 C CA . ASP B 1 46 ? 16.332 -36.097 -7.821 1.00 17.49 45 ASP B CA 1
ATOM 1664 C C . ASP B 1 46 ? 14.910 -35.645 -7.557 1.00 16.21 45 ASP B C 1
ATOM 1665 O O . ASP B 1 46 ? 14.261 -36.129 -6.640 1.00 16.66 45 ASP B O 1
ATOM 1670 N N . LYS B 1 47 ? 14.436 -34.706 -8.367 1.00 15.66 46 LYS B N 1
ATOM 1671 C CA . LYS B 1 47 ? 13.106 -34.133 -8.183 1.00 17.39 46 LYS B CA 1
ATOM 1672 C C . LYS B 1 47 ? 12.376 -33.956 -9.505 1.00 17.03 46 LYS B C 1
ATOM 1673 O O . LYS B 1 47 ? 12.998 -33.894 -10.573 1.00 16.73 46 LYS B O 1
ATOM 1679 N N . LYS B 1 48 ? 11.053 -33.869 -9.414 1.00 14.19 47 LYS B N 1
ATOM 1680 C CA . LYS B 1 48 ? 10.211 -33.528 -10.553 1.00 16.92 47 LYS B CA 1
ATOM 1681 C C . LYS B 1 48 ? 9.795 -32.072 -10.411 1.00 18.70 47 LYS B C 1
ATOM 1682 O O . LYS B 1 48 ? 9.275 -31.662 -9.359 1.00 13.08 47 LYS B O 1
ATOM 1688 N N . VAL B 1 49 ? 10.040 -31.295 -11.462 1.00 12.48 48 VAL B N 1
ATOM 1689 C CA . VAL B 1 49 ? 10.014 -29.837 -11.363 1.00 11.89 48 VAL B CA 1
ATOM 1690 C C . VAL B 1 49 ? 9.256 -29.185 -12.515 1.00 15.77 48 VAL B C 1
ATOM 1691 O O . VAL B 1 49 ? 9.397 -29.601 -13.664 1.00 14.44 48 VAL B O 1
ATOM 1695 N N . ILE B 1 50 ? 8.457 -28.167 -12.200 1.00 12.68 49 ILE B N 1
ATOM 1696 C CA . ILE B 1 50 ? 7.930 -27.270 -13.219 1.00 11.77 49 ILE B CA 1
ATOM 1697 C C . ILE B 1 50 ? 8.650 -25.939 -13.114 1.00 14.18 49 ILE B C 1
ATOM 1698 O O . ILE B 1 50 ? 8.643 -25.310 -12.057 1.00 10.30 49 ILE B O 1
ATOM 1703 N N . LEU B 1 51 ? 9.286 -25.526 -14.205 1.00 10.46 50 LEU B N 1
ATOM 1704 C CA . LEU B 1 51 ? 9.912 -24.222 -14.268 1.00 11.85 50 LEU B CA 1
ATOM 1705 C C . LEU B 1 51 ? 9.186 -23.385 -15.311 1.00 16.33 50 LEU B C 1
ATOM 1706 O O . LEU B 1 51 ? 9.192 -23.748 -16.489 1.00 14.63 50 LEU B O 1
ATOM 1711 N N . PHE B 1 52 ? 8.547 -22.280 -14.913 1.00 9.33 51 PHE B N 1
ATOM 1712 C CA . PHE B 1 52 ? 7.994 -21.425 -15.960 1.00 12.48 51 PHE B CA 1
ATOM 1713 C C . PHE B 1 52 ? 8.616 -20.043 -15.902 1.00 11.28 51 PHE B C 1
ATOM 1714 O O . PHE B 1 52 ? 8.785 -19.454 -14.825 1.00 10.11 51 PHE B O 1
ATOM 1722 N N . ALA B 1 53 ? 9.007 -19.554 -17.075 1.00 8.86 52 ALA B N 1
ATOM 1723 C CA . ALA B 1 53 ? 9.650 -18.242 -17.188 1.00 11.69 52 ALA B CA 1
ATOM 1724 C C . ALA B 1 53 ? 8.699 -17.260 -17.850 1.00 8.74 52 ALA B C 1
ATOM 1725 O O . ALA B 1 53 ? 7.802 -17.667 -18.588 1.00 9.14 52 ALA B O 1
ATOM 1727 N N . LEU B 1 54 ? 8.882 -15.972 -17.580 1.00 8.68 53 LEU B N 1
ATOM 1728 C CA . LEU B 1 54 ? 7.968 -14.953 -18.124 1.00 11.92 53 LEU B CA 1
ATOM 1729 C C . LEU B 1 54 ? 8.693 -13.603 -18.211 1.00 8.79 53 LEU B C 1
ATOM 1730 O O . LEU B 1 54 ? 9.761 -13.446 -17.613 1.00 10.08 53 LEU B O 1
ATOM 1735 N N . PRO B 1 55 ? 8.132 -12.631 -18.965 1.00 11.76 54 PRO B N 1
ATOM 1736 C CA . PRO B 1 55 ? 8.867 -11.389 -19.272 1.00 11.50 54 PRO B CA 1
ATOM 1737 C C . PRO B 1 55 ? 9.362 -10.594 -18.065 1.00 13.97 54 PRO B C 1
ATOM 1738 O O . PRO B 1 55 ? 10.388 -9.903 -18.164 1.00 10.43 54 PRO B O 1
ATOM 1742 N N . GLY B 1 56 ? 8.652 -10.673 -16.945 1.00 10.42 55 GLY B N 1
ATOM 1743 C CA . GLY B 1 56 ? 9.130 -10.033 -15.740 1.00 10.85 55 GLY B CA 1
ATOM 1744 C C . GLY B 1 56 ? 8.150 -10.005 -14.589 1.00 15.16 55 GLY B C 1
ATOM 1745 O O . GLY B 1 56 ? 6.928 -10.097 -14.781 1.00 9.91 55 GLY B O 1
ATOM 1746 N N . ALA B 1 57 ? 8.699 -9.878 -13.381 1.00 9.18 56 ALA B N 1
ATOM 1747 C CA . ALA B 1 57 ? 7.882 -9.618 -12.201 1.00 11.43 56 ALA B CA 1
ATOM 1748 C C . ALA B 1 57 ? 7.002 -8.387 -12.413 1.00 9.72 56 ALA B C 1
ATOM 1749 O O . ALA B 1 57 ? 7.437 -7.402 -13.026 1.00 11.61 56 ALA B O 1
ATOM 1751 N N . PHE B 1 58 ? 5.769 -8.463 -11.914 1.00 9.98 57 PHE B N 1
ATOM 1752 C CA . PHE B 1 58 ? 4.820 -7.342 -11.953 1.00 10.42 57 PHE B CA 1
ATOM 1753 C C . PHE B 1 58 ? 4.446 -6.851 -13.370 1.00 10.52 57 PHE B C 1
ATOM 1754 O O . PHE B 1 58 ? 3.990 -5.713 -13.527 1.00 10.93 57 PHE B O 1
ATOM 1762 N N . THR B 1 59 ? 4.606 -7.703 -14.387 1.00 11.73 58 THR B N 1
ATOM 1763 C CA . THR B 1 59 ? 4.126 -7.398 -15.750 1.00 10.44 58 THR B CA 1
ATOM 1764 C C . THR B 1 59 ? 2.666 -7.881 -15.899 1.00 12.74 58 THR B C 1
ATOM 1765 O O . THR B 1 59 ? 2.243 -8.736 -15.137 1.00 14.08 58 THR B O 1
ATOM 1769 N N . PRO B 1 60 ? 1.894 -7.338 -16.873 1.00 14.40 59 PRO B N 1
ATOM 1770 C CA . PRO B 1 60 ? 0.422 -7.518 -16.862 1.00 19.48 59 PRO B CA 1
ATOM 1771 C C . PRO B 1 60 ? -0.120 -8.958 -16.981 1.00 19.33 59 PRO B C 1
ATOM 1772 O O . PRO B 1 60 ? -0.818 -9.411 -16.070 1.00 18.54 59 PRO B O 1
ATOM 1776 N N . VAL B 1 61 ? 0.156 -9.646 -18.084 1.00 16.86 60 VAL B N 1
ATOM 1777 C CA . VAL B 1 61 ? -0.318 -11.022 -18.248 1.00 15.63 60 VAL B CA 1
ATOM 1778 C C . VAL B 1 61 ? 0.275 -11.921 -17.160 1.00 13.68 60 VAL B C 1
ATOM 1779 O O . VAL B 1 61 ? -0.423 -12.769 -16.581 1.00 11.12 60 VAL B O 1
ATOM 1783 N N . SER B 1 62 ? 1.563 -11.724 -16.874 1.00 10.48 61 SER B N 1
ATOM 1784 C CA . SER B 1 62 ? 2.249 -12.524 -15.865 1.00 10.14 61 SER B CA 1
ATOM 1785 C C . SER B 1 62 ? 1.575 -12.418 -14.492 1.00 16.27 61 SER B C 1
ATOM 1786 O O . SER B 1 62 ? 1.427 -13.416 -13.780 1.00 10.62 61 SER B O 1
ATOM 1789 N N . SER B 1 63 ? 1.170 -11.201 -14.136 1.00 11.47 62 SER B N 1
ATOM 1790 C CA . SER B 1 63 ? 0.592 -10.909 -12.822 1.00 16.04 62 SER B CA 1
ATOM 1791 C C . SER B 1 63 ? -0.897 -11.228 -12.742 1.00 15.92 62 SER B C 1
ATOM 1792 O O . SER B 1 63 ? -1.398 -11.628 -11.690 1.00 14.58 62 SER B O 1
ATOM 1795 N N . ALA B 1 64 ? -1.609 -11.030 -13.847 1.00 11.84 63 ALA B N 1
ATOM 1796 C CA . ALA B 1 64 ? -3.047 -11.223 -13.851 1.00 19.08 63 ALA B CA 1
ATOM 1797 C C . ALA B 1 64 ? -3.435 -12.691 -14.054 1.00 21.11 63 ALA B C 1
ATOM 1798 O O . ALA B 1 64 ? -4.404 -13.158 -13.454 1.00 16.16 63 ALA B O 1
ATOM 1800 N N . ARG B 1 65 ? -2.686 -13.422 -14.880 1.00 12.02 64 ARG B N 1
ATOM 1801 C CA A ARG B 1 65 ? -3.055 -14.795 -15.240 0.55 15.75 64 ARG B CA 1
ATOM 1802 C CA B ARG B 1 65 ? -3.070 -14.792 -15.209 0.45 15.61 64 ARG B CA 1
ATOM 1803 C C . ARG B 1 65 ? -1.990 -15.838 -14.910 1.00 18.25 64 ARG B C 1
ATOM 1804 O O . ARG B 1 65 ? -2.261 -16.818 -14.219 1.00 16.06 64 ARG B O 1
ATOM 1819 N N . HIS B 1 66 ? -0.778 -15.634 -15.424 1.00 14.09 65 HIS B N 1
ATOM 1820 C CA . HIS B 1 66 ? 0.247 -16.680 -15.394 1.00 10.00 65 HIS B CA 1
ATOM 1821 C C . HIS B 1 66 ? 0.562 -17.220 -13.992 1.00 12.39 65 HIS B C 1
ATOM 1822 O O . HIS B 1 66 ? 0.417 -18.425 -13.746 1.00 12.26 65 HIS B O 1
ATOM 1829 N N . VAL B 1 67 ? 0.987 -16.353 -13.076 1.00 8.77 66 VAL B N 1
ATOM 1830 C CA . VAL B 1 67 ? 1.323 -16.806 -11.729 1.00 8.04 66 VAL B CA 1
ATOM 1831 C C . VAL B 1 67 ? 0.070 -17.194 -10.890 1.00 14.70 66 VAL B C 1
ATOM 1832 O O . VAL B 1 67 ? 0.071 -18.241 -10.242 1.00 13.76 66 VAL B O 1
ATOM 1836 N N . PRO B 1 68 ? -0.999 -16.372 -10.904 1.00 13.44 67 PRO B N 1
ATOM 1837 C CA . PRO B 1 68 ? -2.214 -16.793 -10.178 1.00 12.71 67 PRO B CA 1
ATOM 1838 C C . PRO B 1 68 ? -2.769 -18.171 -10.566 1.00 12.22 67 PRO B C 1
ATOM 1839 O O . PRO B 1 68 ? -3.280 -18.903 -9.707 1.00 13.96 67 PRO B O 1
ATOM 1843 N N . GLU B 1 69 ? -2.686 -18.524 -11.843 1.00 11.89 68 GLU B N 1
ATOM 1844 C CA . GLU B 1 69 ? -3.177 -19.826 -12.278 1.00 9.60 68 GLU B CA 1
ATOM 1845 C C . GLU B 1 69 ? -2.333 -20.984 -11.710 1.00 11.45 68 GLU B C 1
ATOM 1846 O O . GLU B 1 69 ? -2.869 -22.034 -11.347 1.00 14.00 68 GLU B O 1
ATOM 1852 N N . TYR B 1 70 ? -1.016 -20.806 -11.635 1.00 10.03 69 TYR B N 1
ATOM 1853 C CA . TYR B 1 70 ? -0.176 -21.822 -11.008 1.00 8.55 69 TYR B CA 1
ATOM 1854 C C . TYR B 1 70 ? -0.482 -21.949 -9.509 1.00 12.91 69 TYR B C 1
ATOM 1855 O O . TYR B 1 70 ? -0.454 -23.048 -8.960 1.00 12.81 69 TYR B O 1
ATOM 1864 N N . ILE B 1 71 ? -0.774 -20.832 -8.850 1.00 9.96 70 ILE B N 1
ATOM 1865 C CA . ILE B 1 71 ? -1.114 -20.871 -7.432 1.00 9.01 70 ILE B CA 1
ATOM 1866 C C . ILE B 1 71 ? -2.408 -21.672 -7.253 1.00 15.46 70 ILE B C 1
ATOM 1867 O O . ILE B 1 71 ? -2.490 -22.554 -6.403 1.00 13.51 70 ILE B O 1
ATOM 1872 N N . GLU B 1 72 ? -3.402 -21.382 -8.087 1.00 10.38 71 GLU B N 1
ATOM 1873 C CA . GLU B 1 72 ? -4.692 -22.049 -7.995 1.00 15.01 71 GLU B CA 1
ATOM 1874 C C . GLU B 1 72 ? -4.585 -23.552 -8.264 1.00 16.24 71 GLU B C 1
ATOM 1875 O O . GLU B 1 72 ? -5.331 -24.334 -7.679 1.00 13.38 71 GLU B O 1
ATOM 1881 N N . LYS B 1 73 ? -3.649 -23.945 -9.127 1.00 16.21 72 LYS B N 1
ATOM 1882 C CA . LYS B 1 73 ? -3.513 -25.346 -9.534 1.00 17.49 72 LYS B CA 1
ATOM 1883 C C . LYS B 1 73 ? -2.448 -26.111 -8.739 1.00 13.22 72 LYS B C 1
ATOM 1884 O O . LYS B 1 73 ? -2.255 -27.300 -8.961 1.00 11.43 72 LYS B O 1
ATOM 1890 N N . LEU B 1 74 ? -1.764 -25.436 -7.818 1.00 11.65 73 LEU B N 1
ATOM 1891 C CA . LEU B 1 74 ? -0.701 -26.079 -7.036 1.00 10.08 73 LEU B CA 1
ATOM 1892 C C . LEU B 1 74 ? -1.111 -27.423 -6.384 1.00 14.40 73 LEU B C 1
ATOM 1893 O O . LEU B 1 74 ? -0.353 -28.391 -6.456 1.00 17.84 73 LEU B O 1
ATOM 1898 N N . PRO B 1 75 ? -2.308 -27.498 -5.759 1.00 14.95 74 PRO B N 1
ATOM 1899 C CA . PRO B 1 75 ? -2.682 -28.800 -5.189 1.00 14.12 74 PRO B CA 1
ATOM 1900 C C . PRO B 1 75 ? -2.762 -29.929 -6.227 1.00 19.18 74 PRO B C 1
ATOM 1901 O O . PRO B 1 75 ? -2.349 -31.049 -5.922 1.00 14.27 74 PRO B O 1
ATOM 1905 N N . GLU B 1 76 ? -3.276 -29.650 -7.424 1.00 19.19 75 GLU B N 1
ATOM 1906 C CA . GLU B 1 76 ? -3.362 -30.679 -8.459 1.00 15.55 75 GLU B CA 1
ATOM 1907 C C . GLU B 1 76 ? -1.982 -30.998 -9.029 1.00 11.75 75 GLU B C 1
ATOM 1908 O O . GLU B 1 76 ? -1.690 -32.131 -9.401 1.00 14.21 75 GLU B O 1
ATOM 1914 N N . ILE B 1 77 ? -1.144 -29.979 -9.121 1.00 10.61 76 ILE B N 1
ATOM 1915 C CA . ILE B 1 77 ? 0.222 -30.163 -9.582 1.00 12.81 76 ILE B CA 1
ATOM 1916 C C . ILE B 1 77 ? 0.989 -31.063 -8.612 1.00 15.77 76 ILE B C 1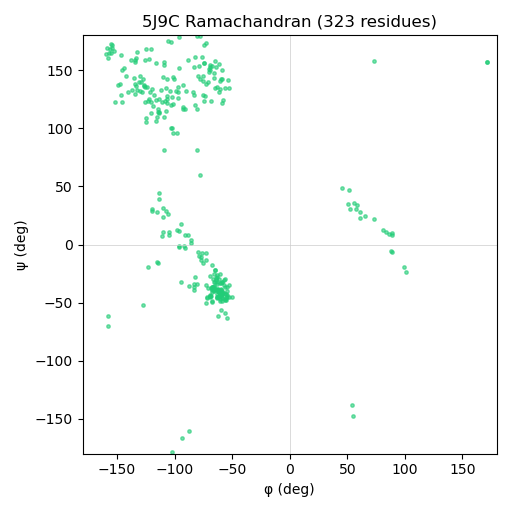
ATOM 1917 O O . ILE B 1 77 ? 1.695 -31.986 -9.023 1.00 17.07 76 ILE B O 1
ATOM 1922 N N . ARG B 1 78 ? 0.833 -30.805 -7.318 1.00 12.35 77 ARG B N 1
ATOM 1923 C CA . ARG B 1 78 ? 1.456 -31.648 -6.312 1.00 13.19 77 ARG B CA 1
ATOM 1924 C C . ARG B 1 78 ? 0.854 -33.049 -6.339 1.00 18.85 77 ARG B C 1
ATOM 1925 O O . ARG B 1 78 ? 1.561 -34.032 -6.129 1.00 16.78 77 ARG B O 1
ATOM 1933 N N . ALA B 1 79 ? -0.446 -33.135 -6.615 1.00 15.52 78 ALA B N 1
ATOM 1934 C CA . ALA B 1 79 ? -1.116 -34.428 -6.730 1.00 17.22 78 ALA B CA 1
ATOM 1935 C C . ALA B 1 79 ? -0.522 -35.277 -7.852 1.00 20.21 78 ALA B C 1
ATOM 1936 O O . ALA B 1 79 ? -0.616 -36.505 -7.819 1.00 21.26 78 ALA B O 1
ATOM 1938 N N . LYS B 1 80 ? 0.085 -34.632 -8.847 1.00 15.35 79 LYS B N 1
ATOM 1939 C CA . LYS B 1 80 ? 0.712 -35.369 -9.941 1.00 17.20 79 LYS B CA 1
ATOM 1940 C C . LYS B 1 80 ? 2.211 -35.597 -9.709 1.00 21.83 79 LYS B C 1
ATOM 1941 O O . LYS B 1 80 ? 2.958 -35.902 -10.642 1.00 19.28 79 LYS B O 1
ATOM 1947 N N . GLY B 1 81 ? 2.650 -35.445 -8.468 1.00 17.60 80 GLY B N 1
ATOM 1948 C CA . GLY B 1 81 ? 4.007 -35.806 -8.106 1.00 21.28 80 GLY B CA 1
ATOM 1949 C C . GLY B 1 81 ? 5.075 -34.746 -8.323 1.00 19.09 80 GLY B C 1
ATOM 1950 O O . GLY B 1 81 ? 6.259 -35.036 -8.182 1.00 18.10 80 GLY B O 1
ATOM 1951 N N . VAL B 1 82 ? 4.681 -33.520 -8.648 1.00 16.51 81 VAL B N 1
ATOM 1952 C CA . VAL B 1 82 ? 5.668 -32.444 -8.833 1.00 13.55 81 VAL B CA 1
ATOM 1953 C C . VAL B 1 82 ? 6.228 -31.965 -7.486 1.00 15.81 81 VAL B C 1
ATOM 1954 O O . VAL B 1 82 ? 5.471 -31.574 -6.599 1.00 15.52 81 VAL B O 1
ATOM 1958 N N . ASP B 1 83 ? 7.552 -32.019 -7.330 1.00 16.97 82 ASP B N 1
ATOM 1959 C CA . ASP B 1 83 ? 8.207 -31.600 -6.085 1.00 17.82 82 ASP B CA 1
ATOM 1960 C C . ASP B 1 83 ? 8.439 -30.101 -5.988 1.00 18.13 82 ASP B C 1
ATOM 1961 O O . ASP B 1 83 ? 8.324 -29.513 -4.912 1.00 19.01 82 ASP B O 1
ATOM 1966 N N . VAL B 1 84 ? 8.820 -29.492 -7.103 1.00 13.06 83 VAL B N 1
ATOM 1967 C CA . VAL B 1 84 ? 9.148 -28.074 -7.104 1.00 12.57 83 VAL B CA 1
ATOM 1968 C C . VAL B 1 84 ? 8.412 -27.347 -8.215 1.00 15.65 83 VAL B C 1
ATOM 1969 O O . VAL B 1 84 ? 8.397 -27.804 -9.354 1.00 12.97 83 VAL B O 1
ATOM 1973 N N . VAL B 1 85 ? 7.797 -26.218 -7.877 1.00 11.81 84 VAL B N 1
ATOM 1974 C CA . VAL B 1 85 ? 7.263 -25.310 -8.881 1.00 11.94 84 VAL B CA 1
ATOM 1975 C C . VAL B 1 85 ? 8.020 -23.999 -8.721 1.00 16.38 84 VAL B C 1
ATOM 1976 O O . VAL B 1 85 ? 8.130 -23.467 -7.609 1.00 12.99 84 VAL B O 1
ATOM 1980 N N . ALA B 1 86 ? 8.559 -23.493 -9.824 1.00 10.35 85 ALA B N 1
ATOM 1981 C CA . ALA B 1 86 ? 9.392 -22.298 -9.781 1.00 10.09 85 ALA B CA 1
ATOM 1982 C C . ALA B 1 86 ? 9.033 -21.376 -10.921 1.00 9.59 85 ALA B C 1
ATOM 1983 O O . ALA B 1 86 ? 8.944 -21.813 -12.060 1.00 10.66 85 ALA B O 1
ATOM 1985 N N . VAL B 1 87 ? 8.858 -20.099 -10.612 1.00 9.83 86 VAL B N 1
ATOM 1986 C CA . VAL B 1 87 ? 8.726 -19.090 -11.650 1.00 8.99 86 VAL B CA 1
ATOM 1987 C C . VAL B 1 87 ? 10.066 -18.367 -11.810 1.00 15.44 86 VAL B C 1
ATOM 1988 O O . VAL B 1 87 ? 10.795 -18.138 -10.840 1.00 12.45 86 VAL B O 1
ATOM 1992 N N . LEU B 1 88 ? 10.403 -18.042 -13.052 1.00 11.41 87 LEU B N 1
ATOM 1993 C CA . LEU B 1 88 ? 11.688 -17.443 -13.366 1.00 12.64 87 LEU B CA 1
ATOM 1994 C C . LEU B 1 88 ? 11.506 -16.152 -14.167 1.00 13.15 87 LEU B C 1
ATOM 1995 O O . LEU B 1 88 ? 10.621 -16.054 -15.022 1.00 11.00 87 LEU B O 1
ATOM 2000 N N . ALA B 1 89 ? 12.340 -15.159 -13.888 1.00 10.20 88 ALA B N 1
ATOM 2001 C CA . ALA B 1 89 ? 12.372 -13.939 -14.703 1.00 9.28 88 ALA B CA 1
ATOM 2002 C C . ALA B 1 89 ? 13.733 -13.275 -14.578 1.00 8.22 88 ALA B C 1
ATOM 2003 O O . ALA B 1 89 ? 14.544 -13.671 -13.748 1.00 8.66 88 ALA B O 1
ATOM 2005 N N . TYR B 1 90 ? 13.964 -12.238 -15.377 1.00 8.91 89 TYR B N 1
ATOM 2006 C CA . TYR B 1 90 ? 15.270 -11.593 -15.399 1.00 11.21 89 TYR B CA 1
ATOM 2007 C C . TYR B 1 90 ? 15.473 -10.638 -14.220 1.00 11.92 89 TYR B C 1
ATOM 2008 O O . TYR B 1 90 ? 16.585 -10.169 -14.003 1.00 10.88 89 TYR B O 1
ATOM 2017 N N . ASN B 1 91 ? 14.416 -10.348 -13.460 1.00 8.59 90 ASN B N 1
ATOM 2018 C CA . ASN B 1 91 ? 14.532 -9.403 -12.333 1.00 11.44 90 ASN B CA 1
ATOM 2019 C C . ASN B 1 91 ? 15.457 -9.962 -11.252 1.00 11.43 90 ASN B C 1
ATOM 2020 O O . ASN B 1 91 ? 15.647 -11.180 -11.187 1.00 9.07 90 ASN B O 1
ATOM 2025 N N . ASP B 1 92 ? 16.024 -9.096 -10.411 1.00 8.84 91 ASP B N 1
ATOM 2026 C CA . ASP B 1 92 ? 16.947 -9.581 -9.374 1.00 9.16 91 ASP B CA 1
ATOM 2027 C C . ASP B 1 92 ? 16.175 -10.267 -8.235 1.00 9.72 91 ASP B C 1
ATOM 2028 O O . ASP B 1 92 ? 14.949 -10.216 -8.195 1.00 9.08 91 ASP B O 1
ATOM 2033 N N . ALA B 1 93 ? 16.896 -10.904 -7.311 1.00 9.76 92 ALA B N 1
ATOM 2034 C CA . ALA B 1 93 ? 16.259 -11.722 -6.274 1.00 10.26 92 ALA B CA 1
ATOM 2035 C C . ALA B 1 93 ? 15.399 -10.898 -5.314 1.00 9.80 92 ALA B C 1
ATOM 2036 O O . ALA B 1 93 ? 14.392 -11.387 -4.806 1.00 12.73 92 ALA B O 1
ATOM 2038 N N . TYR B 1 94 ? 15.796 -9.654 -5.056 1.00 9.79 93 TYR B N 1
ATOM 2039 C CA . TYR B 1 94 ? 14.991 -8.768 -4.204 1.00 11.81 93 TYR B CA 1
ATOM 2040 C C . TYR B 1 94 ? 13.590 -8.570 -4.787 1.00 12.62 93 TYR B C 1
ATOM 2041 O O . TYR B 1 94 ? 12.585 -8.633 -4.074 1.00 9.55 93 TYR B O 1
ATOM 2050 N N . VAL B 1 95 ? 13.536 -8.310 -6.089 1.00 11.30 94 VAL B N 1
ATOM 2051 C CA . VAL B 1 95 ? 12.273 -8.109 -6.783 1.00 14.45 94 VAL B CA 1
ATOM 2052 C C . VAL B 1 95 ? 11.455 -9.401 -6.870 1.00 8.92 94 VAL B C 1
ATOM 2053 O O . VAL B 1 95 ? 10.250 -9.389 -6.628 1.00 8.90 94 VAL B O 1
ATOM 2057 N N . MET B 1 96 ? 12.098 -10.513 -7.208 1.00 10.99 95 MET B N 1
ATOM 2058 C CA . MET B 1 96 ? 11.365 -11.775 -7.295 1.00 12.49 95 MET B CA 1
ATOM 2059 C C . MET B 1 96 ? 10.781 -12.139 -5.927 1.00 12.51 95 MET B C 1
ATOM 2060 O O . MET B 1 96 ? 9.654 -12.617 -5.846 1.00 9.39 95 MET B O 1
ATOM 2065 N N . SER B 1 97 ? 11.543 -11.886 -4.862 1.00 9.63 96 SER B N 1
ATOM 2066 C CA . SER B 1 97 ? 11.090 -12.153 -3.494 1.00 10.01 96 SER B CA 1
ATOM 2067 C C . SER B 1 97 ? 9.839 -11.346 -3.169 1.00 10.81 96 SER B C 1
ATOM 2068 O O . SER B 1 97 ? 8.843 -11.881 -2.669 1.00 10.14 96 SER B O 1
ATOM 2071 N N . ALA B 1 98 ? 9.904 -10.052 -3.469 1.00 10.68 97 ALA B N 1
ATOM 2072 C CA . ALA B 1 98 ? 8.790 -9.144 -3.239 1.00 12.77 97 ALA B CA 1
ATOM 2073 C C . ALA B 1 98 ? 7.547 -9.589 -4.012 1.00 12.14 97 ALA B C 1
ATOM 2074 O O . ALA B 1 98 ? 6.422 -9.493 -3.516 1.00 10.16 97 ALA B O 1
ATOM 2076 N N . TRP B 1 99 ? 7.765 -10.084 -5.225 1.00 9.73 98 TRP B N 1
ATOM 2077 C CA . TRP B 1 99 ? 6.670 -10.526 -6.082 1.00 9.50 98 TRP B CA 1
ATOM 2078 C C . TRP B 1 99 ? 5.969 -11.738 -5.483 1.00 9.40 98 TRP B C 1
ATOM 2079 O O . TRP B 1 99 ? 4.745 -11.847 -5.549 1.00 12.23 98 TRP B O 1
ATOM 2090 N N . GLY B 1 100 ? 6.752 -12.644 -4.902 1.00 9.64 99 GLY B N 1
ATOM 2091 C CA . GLY B 1 100 ? 6.190 -13.801 -4.225 1.00 17.39 99 GLY B CA 1
ATOM 2092 C C . GLY B 1 100 ? 5.257 -13.356 -3.110 1.00 16.43 99 GLY B C 1
ATOM 2093 O O . GLY B 1 100 ? 4.137 -13.870 -2.958 1.00 13.15 99 GLY B O 1
ATOM 2094 N N . LYS B 1 101 ? 5.716 -12.377 -2.336 1.00 10.39 100 LYS B N 1
ATOM 2095 C CA . LYS B 1 101 ? 4.918 -11.818 -1.249 1.00 10.70 100 LYS B CA 1
ATOM 2096 C C . LYS B 1 101 ? 3.684 -11.087 -1.756 1.00 13.34 100 LYS B C 1
ATOM 2097 O O . LYS B 1 101 ? 2.618 -11.174 -1.142 1.00 11.26 100 LYS B O 1
ATOM 2103 N N . ALA B 1 102 ? 3.835 -10.347 -2.856 1.00 10.55 101 ALA B N 1
ATOM 2104 C CA . ALA B 1 102 ? 2.698 -9.685 -3.507 1.00 11.29 101 ALA B CA 1
ATOM 2105 C C . ALA B 1 102 ? 1.609 -10.695 -3.865 1.00 13.04 101 ALA B C 1
ATOM 2106 O O . ALA B 1 102 ? 0.419 -10.397 -3.789 1.00 11.77 101 ALA B O 1
ATOM 2108 N N . ASN B 1 103 ? 2.032 -11.887 -4.275 1.00 10.07 102 ASN B N 1
ATOM 2109 C CA . ASN B 1 103 ? 1.104 -12.937 -4.671 1.00 16.44 102 ASN B CA 1
ATOM 2110 C C . ASN B 1 103 ? 0.675 -13.801 -3.496 1.00 14.59 102 ASN B C 1
ATOM 2111 O O . ASN B 1 103 ? 0.009 -14.820 -3.675 1.00 14.54 102 ASN B O 1
ATOM 2116 N N . GLN B 1 104 ? 1.057 -13.367 -2.300 1.00 11.04 103 GLN B N 1
ATOM 2117 C CA . GLN B 1 104 ? 0.719 -14.049 -1.052 1.00 12.18 103 GLN B CA 1
ATOM 2118 C C . GLN B 1 104 ? 1.159 -15.504 -1.029 1.00 12.58 103 GLN B C 1
ATOM 2119 O O . GLN B 1 104 ? 0.479 -16.364 -0.469 1.00 17.32 103 GLN B O 1
ATOM 2125 N N . VAL B 1 105 ? 2.308 -15.774 -1.635 1.00 11.58 104 VAL B N 1
ATOM 2126 C CA . VAL B 1 105 ? 2.915 -17.098 -1.549 1.00 14.00 104 VAL B CA 1
ATOM 2127 C C . VAL B 1 105 ? 3.836 -17.143 -0.337 1.00 15.87 104 VAL B C 1
ATOM 2128 O O . VAL B 1 105 ? 4.633 -16.221 -0.109 1.00 12.91 104 VAL B O 1
ATOM 2132 N N . THR B 1 106 ? 3.708 -18.196 0.463 1.00 15.61 105 THR B N 1
ATOM 2133 C CA . THR B 1 106 ? 4.581 -18.361 1.621 1.00 17.37 105 THR B CA 1
ATOM 2134 C C . THR B 1 106 ? 5.356 -19.661 1.503 1.00 19.37 105 THR B C 1
ATOM 2135 O O . THR B 1 106 ? 5.059 -20.502 0.642 1.00 19.13 105 THR B O 1
ATOM 2139 N N . GLY B 1 107 ? 6.355 -19.821 2.364 1.00 21.89 106 GLY B N 1
ATOM 2140 C CA . GLY B 1 107 ? 7.220 -20.983 2.317 1.00 25.42 106 GLY B CA 1
ATOM 2141 C C . GLY B 1 107 ? 7.831 -21.141 0.938 1.00 24.42 106 GLY B C 1
ATOM 2142 O O . GLY B 1 107 ? 8.101 -20.165 0.234 1.00 21.13 106 GLY B O 1
ATOM 2143 N N . ASP B 1 108 ? 8.052 -22.380 0.534 1.00 25.18 107 ASP B N 1
ATOM 2144 C CA . ASP B 1 108 ? 8.618 -22.604 -0.786 1.00 28.44 107 ASP B CA 1
ATOM 2145 C C . ASP B 1 108 ? 7.578 -23.149 -1.745 1.00 20.15 107 ASP B C 1
ATOM 2146 O O . ASP B 1 108 ? 7.926 -23.866 -2.676 1.00 19.15 107 ASP B O 1
ATOM 2151 N N . ASP B 1 109 ? 6.310 -22.799 -1.524 1.00 15.94 108 ASP B N 1
ATOM 2152 C CA . ASP B 1 109 ? 5.213 -23.387 -2.306 1.00 19.83 108 ASP B CA 1
ATOM 2153 C C . ASP B 1 109 ? 5.437 -23.170 -3.794 1.00 14.64 108 ASP B C 1
ATOM 2154 O O . ASP B 1 109 ? 5.285 -24.090 -4.598 1.00 13.14 108 ASP B O 1
ATOM 2159 N N . ILE B 1 110 ? 5.791 -21.944 -4.153 1.00 13.27 109 ILE B N 1
ATOM 2160 C CA . ILE B 1 110 ? 6.346 -21.662 -5.468 1.00 13.24 109 ILE B CA 1
ATOM 2161 C C . ILE B 1 110 ? 7.645 -20.890 -5.245 1.00 11.84 109 ILE B C 1
ATOM 2162 O O . ILE B 1 110 ? 7.660 -19.938 -4.463 1.00 11.17 109 ILE B O 1
ATOM 2167 N N . LEU B 1 111 ? 8.726 -21.306 -5.899 1.00 9.38 110 LEU B N 1
ATOM 2168 C CA . LEU B 1 111 ? 9.997 -20.592 -5.787 1.00 10.20 110 LEU B CA 1
ATOM 2169 C C . LEU B 1 111 ? 10.027 -19.407 -6.750 1.00 17.89 110 LEU B C 1
ATOM 2170 O O . LEU B 1 111 ? 9.749 -19.564 -7.938 1.00 13.50 110 LEU B O 1
ATOM 2175 N N . PHE B 1 112 ? 10.358 -18.224 -6.244 1.00 11.66 111 PHE B N 1
ATOM 2176 C CA . PHE B 1 112 ? 10.451 -17.047 -7.103 1.00 8.23 111 PHE B CA 1
ATOM 2177 C C . PHE B 1 112 ? 11.911 -16.756 -7.364 1.00 7.41 111 PHE B C 1
ATOM 2178 O O . PHE B 1 112 ? 12.607 -16.184 -6.521 1.00 9.20 111 PHE B O 1
ATOM 2186 N N . LEU B 1 113 ? 12.363 -17.176 -8.544 1.00 7.42 112 LEU B N 1
ATOM 2187 C CA . LEU B 1 113 ? 13.788 -17.244 -8.880 1.00 8.95 112 LEU B CA 1
ATOM 2188 C C . LEU B 1 113 ? 14.192 -16.204 -9.908 1.00 9.78 112 LEU B C 1
ATOM 2189 O O . LEU B 1 113 ? 13.430 -15.900 -10.829 1.00 11.39 112 LEU B O 1
ATOM 2194 N N . SER B 1 114 ? 15.403 -15.684 -9.747 1.00 5.96 113 SER B N 1
ATOM 2195 C CA . SER B 1 114 ? 16.000 -14.759 -10.697 1.00 5.82 113 SER B CA 1
ATOM 2196 C C . SER B 1 114 ? 16.924 -15.508 -11.659 1.00 11.87 113 SER B C 1
ATOM 2197 O O . SER B 1 114 ? 17.699 -16.370 -11.239 1.00 11.61 113 SER B O 1
ATOM 2200 N N . ASP B 1 115 ? 16.823 -15.178 -12.944 1.00 9.33 114 ASP B N 1
ATOM 2201 C CA . ASP B 1 115 ? 17.793 -15.612 -13.953 1.00 14.34 114 ASP B CA 1
ATOM 2202 C C . ASP B 1 115 ? 18.709 -14.417 -14.198 1.00 13.56 114 ASP B C 1
ATOM 2203 O O . ASP B 1 115 ? 18.364 -13.533 -14.981 1.00 16.69 114 ASP B O 1
ATOM 2208 N N . PRO B 1 116 ? 19.866 -14.374 -13.518 1.00 17.22 115 PRO B N 1
ATOM 2209 C CA . PRO B 1 116 ? 20.694 -13.159 -13.560 1.00 14.52 115 PRO B CA 1
ATOM 2210 C C . PRO B 1 116 ? 21.107 -12.818 -14.990 1.00 12.05 115 PRO B C 1
ATOM 2211 O O . PRO B 1 116 ? 21.708 -13.671 -15.639 1.00 11.80 115 PRO B O 1
ATOM 2215 N N . ASP B 1 117 ? 20.758 -11.616 -15.457 1.00 8.66 116 ASP B N 1
ATOM 2216 C CA A ASP B 1 117 ? 21.008 -11.192 -16.829 0.61 11.91 116 ASP B CA 1
ATOM 2217 C CA B ASP B 1 117 ? 21.020 -11.193 -16.832 0.39 14.96 116 ASP B CA 1
ATOM 2218 C C . ASP B 1 117 ? 20.433 -12.173 -17.851 1.00 15.56 116 ASP B C 1
ATOM 2219 O O . ASP B 1 117 ? 20.926 -12.270 -18.984 1.00 16.25 116 ASP B O 1
ATOM 2228 N N . ALA B 1 118 ? 19.376 -12.885 -17.449 1.00 11.25 117 ALA B N 1
ATOM 2229 C CA . ALA B 1 118 ? 18.734 -13.895 -18.298 1.00 8.26 117 ALA B CA 1
ATOM 2230 C C . ALA B 1 118 ? 19.725 -14.915 -18.864 1.00 14.22 117 ALA B C 1
ATOM 2231 O O . ALA B 1 118 ? 19.524 -15.431 -19.951 1.00 16.92 117 ALA B O 1
ATOM 2233 N N . ARG B 1 119 ? 20.803 -15.201 -18.133 1.00 9.23 118 ARG B N 1
ATOM 2234 C CA . ARG B 1 119 ? 21.895 -15.997 -18.683 1.00 10.48 118 ARG B CA 1
ATOM 2235 C C . ARG B 1 119 ? 21.497 -17.446 -19.020 1.00 15.40 118 ARG B C 1
ATOM 2236 O O . ARG B 1 119 ? 21.945 -17.990 -20.032 1.00 18.07 118 ARG B O 1
ATOM 2244 N N . PHE B 1 120 ? 20.663 -18.071 -18.191 1.00 16.54 119 PHE B N 1
ATOM 2245 C CA . PHE B 1 120 ? 20.198 -19.427 -18.500 1.00 15.12 119 PHE B CA 1
ATOM 2246 C C . PHE B 1 120 ? 19.297 -19.405 -19.733 1.00 16.29 119 PHE B C 1
ATOM 2247 O O . PHE B 1 120 ? 19.481 -20.193 -20.664 1.00 14.92 119 PHE B O 1
ATOM 2255 N N . SER B 1 121 ? 18.331 -18.488 -19.737 1.00 12.90 120 SER B N 1
ATOM 2256 C CA . SER B 1 121 ? 17.403 -18.360 -20.862 1.00 11.38 120 SER B CA 1
ATOM 2257 C C . SER B 1 121 ? 18.156 -18.049 -22.165 1.00 13.02 120 SER B C 1
ATOM 2258 O O . SER B 1 121 ? 17.846 -18.598 -23.226 1.00 15.16 120 SER B O 1
ATOM 2261 N N . LYS B 1 122 ? 19.146 -17.167 -22.084 1.00 13.36 121 LYS B N 1
ATOM 2262 C CA . LYS B 1 122 ? 19.995 -16.890 -23.235 1.00 15.92 121 LYS B CA 1
ATOM 2263 C C . LYS B 1 122 ? 20.699 -18.162 -23.709 1.00 19.96 121 LYS B C 1
ATOM 2264 O O . LYS B 1 122 ? 20.772 -18.424 -24.912 1.00 14.75 121 LYS B O 1
ATOM 2270 N N . SER B 1 123 ? 21.195 -18.963 -22.769 1.00 14.86 122 SER B N 1
ATOM 2271 C CA . SER B 1 123 ? 21.987 -20.138 -23.128 1.00 15.92 122 SER B CA 1
ATOM 2272 C C . SER B 1 123 ? 21.159 -21.141 -23.931 1.00 15.85 122 SER B C 1
ATOM 2273 O O . SER B 1 123 ? 21.709 -21.901 -24.728 1.00 18.82 122 SER B O 1
ATOM 2276 N N . ILE B 1 124 ? 19.840 -21.138 -23.743 1.00 16.81 123 ILE B N 1
ATOM 2277 C CA . ILE B 1 124 ? 18.984 -22.025 -24.536 1.00 17.32 123 ILE B CA 1
ATOM 2278 C C . ILE B 1 124 ? 18.212 -21.280 -25.626 1.00 18.11 123 ILE B C 1
ATOM 2279 O O . ILE B 1 124 ? 17.308 -21.838 -26.231 1.00 21.86 123 ILE B O 1
ATOM 2284 N N . GLY B 1 125 ? 18.565 -20.022 -25.872 1.00 14.65 124 GLY B N 1
ATOM 2285 C CA . GLY B 1 125 ? 18.017 -19.290 -27.000 1.00 13.70 124 GLY B CA 1
ATOM 2286 C C . GLY B 1 125 ? 16.642 -18.694 -26.768 1.00 20.15 124 GLY B C 1
ATOM 2287 O O . GLY B 1 125 ? 15.987 -18.246 -27.712 1.00 22.74 124 GLY B O 1
ATOM 2288 N N . TRP B 1 126 ? 16.215 -18.675 -25.509 1.00 13.89 125 TRP B N 1
ATOM 2289 C CA . TRP B 1 126 ? 14.866 -18.250 -25.154 1.00 16.20 125 TRP B CA 1
ATOM 2290 C C . TRP B 1 126 ? 14.818 -16.956 -24.343 1.00 17.54 125 TRP B C 1
ATOM 2291 O O . TRP B 1 126 ? 14.071 -16.856 -23.369 1.00 14.30 125 TRP B O 1
ATOM 2302 N N . ALA B 1 127 ? 15.606 -15.969 -24.758 1.00 16.26 126 ALA B N 1
ATOM 2303 C CA . ALA B 1 127 ? 15.570 -14.631 -24.165 1.00 19.75 126 ALA B CA 1
ATOM 2304 C C . ALA B 1 127 ? 15.266 -13.637 -25.272 1.00 20.28 126 ALA B C 1
ATOM 2305 O O . ALA B 1 127 ? 15.480 -13.946 -26.444 1.00 18.28 126 ALA B O 1
ATOM 2307 N N . ASP B 1 128 ? 14.784 -12.444 -24.934 1.00 22.03 127 ASP B N 1
ATOM 2308 C CA . ASP B 1 128 ? 14.439 -11.504 -25.990 1.00 17.84 127 ASP B CA 1
ATOM 2309 C C . ASP B 1 128 ? 15.495 -10.420 -26.161 1.00 24.08 127 ASP B C 1
ATOM 2310 O O . ASP B 1 128 ? 16.508 -10.411 -25.464 1.00 21.83 127 ASP B O 1
ATOM 2315 N N . GLU B 1 129 ? 15.245 -9.499 -27.087 1.00 24.98 128 GLU B N 1
ATOM 2316 C CA . GLU B 1 129 ? 16.234 -8.484 -27.440 1.00 31.69 128 GLU B CA 1
ATOM 2317 C C . GLU B 1 129 ? 16.547 -7.510 -26.296 1.00 33.38 128 GLU B C 1
ATOM 2318 O O . GLU B 1 129 ? 17.613 -6.886 -26.296 1.00 33.50 128 GLU B O 1
ATOM 2324 N N . GLU B 1 130 ? 15.638 -7.379 -25.328 1.00 27.50 129 GLU B N 1
ATOM 2325 C CA A GLU B 1 130 ? 15.843 -6.460 -24.206 0.47 29.51 129 GLU B CA 1
ATOM 2326 C CA B GLU B 1 130 ? 15.847 -6.459 -24.206 0.53 29.57 129 GLU B CA 1
ATOM 2327 C C . GLU B 1 130 ? 16.521 -7.134 -23.008 1.00 27.79 129 GLU B C 1
ATOM 2328 O O . GLU B 1 130 ? 16.684 -6.517 -21.952 1.00 25.36 129 GLU B O 1
ATOM 2339 N N . GLY B 1 131 ? 16.902 -8.403 -23.163 1.00 22.58 130 GLY B N 1
ATOM 2340 C CA . GLY B 1 131 ? 17.539 -9.139 -22.087 1.00 17.81 130 GLY B CA 1
ATOM 2341 C C . GLY B 1 131 ? 16.560 -9.762 -21.097 1.00 17.82 130 GLY B C 1
ATOM 2342 O O . GLY B 1 131 ? 16.962 -10.231 -20.033 1.00 19.54 130 GLY B O 1
ATOM 2343 N N . ARG B 1 132 ? 15.272 -9.755 -21.432 1.00 14.67 131 ARG B N 1
ATOM 2344 C CA . ARG B 1 132 ? 14.266 -10.448 -20.625 1.00 13.77 131 ARG B CA 1
ATOM 2345 C C . ARG B 1 132 ? 14.196 -11.929 -20.988 1.00 12.58 131 ARG B C 1
ATOM 2346 O O . ARG B 1 132 ? 14.495 -12.304 -22.127 1.00 14.70 131 ARG B O 1
ATOM 2354 N N . THR B 1 133 ? 13.786 -12.780 -20.050 1.00 8.76 132 THR B N 1
ATOM 2355 C CA . THR B 1 133 ? 13.463 -14.148 -20.445 1.00 14.12 132 THR B CA 1
ATOM 2356 C C . THR B 1 133 ? 12.178 -14.092 -21.274 1.00 12.28 132 THR B C 1
ATOM 2357 O O . THR B 1 133 ? 11.358 -13.202 -21.074 1.00 11.51 132 THR B O 1
ATOM 2361 N N . LYS B 1 134 ? 12.004 -15.026 -22.206 1.00 8.47 133 LYS B N 1
ATOM 2362 C CA . LYS B 1 134 ? 10.732 -15.145 -22.919 1.00 14.00 133 LYS B CA 1
ATOM 2363 C C . LYS B 1 134 ? 9.732 -15.902 -22.041 1.00 14.36 133 LYS B C 1
ATOM 2364 O O . LYS B 1 134 ? 10.064 -16.285 -20.924 1.00 11.41 133 LYS B O 1
ATOM 2370 N N . ARG B 1 135 ? 8.506 -16.100 -22.518 1.00 11.18 134 ARG B N 1
ATOM 2371 C CA . ARG B 1 135 ? 7.537 -16.858 -21.732 1.00 9.03 134 ARG B CA 1
ATOM 2372 C C . ARG B 1 135 ? 7.616 -18.323 -22.152 1.00 11.22 134 ARG B C 1
ATOM 2373 O O . ARG B 1 135 ? 7.357 -18.670 -23.307 1.00 10.88 134 ARG B O 1
ATOM 2381 N N . TYR B 1 136 ? 8.006 -19.188 -21.225 1.00 9.71 135 TYR B N 1
ATOM 2382 C CA . TYR B 1 136 ? 8.124 -20.604 -21.558 1.00 9.06 135 TYR B CA 1
ATOM 2383 C C . TYR B 1 136 ? 7.913 -21.492 -20.343 1.00 9.30 135 TYR B C 1
ATOM 2384 O O . TYR B 1 136 ? 7.886 -21.008 -19.215 1.00 11.63 135 TYR B O 1
ATOM 2393 N N . ALA B 1 137 ? 7.730 -22.790 -20.585 1.00 9.31 136 ALA B N 1
ATOM 2394 C CA . ALA B 1 137 ? 7.627 -23.746 -19.490 1.00 9.89 136 ALA B CA 1
ATOM 2395 C C . ALA B 1 137 ? 8.455 -24.988 -19.765 1.00 12.05 136 ALA B C 1
ATOM 2396 O O . ALA B 1 137 ? 8.526 -25.469 -20.902 1.00 10.79 136 ALA B O 1
ATOM 2398 N N . LEU B 1 138 ? 9.049 -25.510 -18.696 1.00 11.52 137 LEU B N 1
ATOM 2399 C CA . LEU B 1 138 ? 9.779 -26.762 -18.725 1.00 10.49 137 LEU B CA 1
ATOM 2400 C C . LEU B 1 138 ? 9.230 -27.683 -17.640 1.00 13.72 137 LEU B C 1
ATOM 2401 O O . LEU B 1 138 ? 8.951 -27.238 -16.531 1.00 14.36 137 LEU B O 1
ATOM 2406 N N . VAL B 1 139 ? 9.054 -28.957 -17.960 1.00 10.82 138 VAL B N 1
ATOM 2407 C CA . VAL B 1 139 ? 8.875 -29.960 -16.917 1.00 12.86 138 VAL B CA 1
ATOM 2408 C C . VAL B 1 139 ? 10.1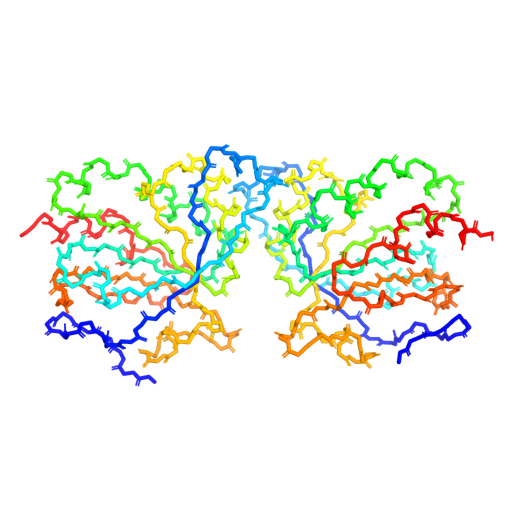33 -30.812 -16.934 1.00 16.42 138 VAL B C 1
ATOM 2409 O O . VAL B 1 139 ? 10.504 -31.375 -17.973 1.00 17.41 138 VAL B O 1
ATOM 2413 N N . ILE B 1 140 ? 10.797 -30.874 -15.788 1.00 13.32 139 ILE B N 1
ATOM 2414 C CA . ILE B 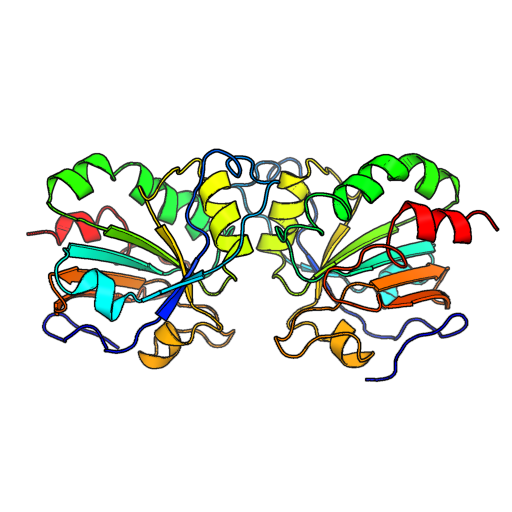1 140 ? 12.067 -31.572 -15.670 1.00 14.09 139 ILE B CA 1
ATOM 2415 C C . ILE B 1 140 ? 11.923 -32.677 -14.638 1.00 12.44 139 ILE B C 1
ATOM 2416 O O . ILE B 1 140 ? 11.721 -32.404 -13.458 1.00 14.12 139 ILE B O 1
ATOM 2421 N N . ASP B 1 141 ? 12.009 -33.923 -15.079 1.00 13.39 140 ASP B N 1
ATOM 2422 C CA . ASP B 1 141 ? 11.795 -35.047 -14.174 1.00 13.62 140 ASP B CA 1
ATOM 2423 C C . ASP B 1 141 ? 13.123 -35.749 -13.920 1.00 15.48 140 ASP B C 1
ATOM 2424 O O . ASP B 1 141 ? 13.670 -36.386 -14.819 1.00 15.97 140 ASP B O 1
ATOM 2429 N N . HIS B 1 142 ? 13.637 -35.612 -12.699 1.00 14.01 141 HIS B N 1
ATOM 2430 C CA . HIS B 1 142 ? 14.954 -36.125 -12.324 1.00 15.33 141 HIS B CA 1
ATOM 2431 C C . HIS B 1 142 ? 16.034 -35.820 -13.366 1.00 19.18 141 HIS B C 1
ATOM 2432 O O . HIS B 1 142 ? 16.779 -36.710 -13.781 1.00 14.65 141 HIS B O 1
ATOM 2439 N N . GLY B 1 143 ? 16.104 -34.563 -13.795 1.00 18.38 142 GLY B N 1
ATOM 2440 C CA . GLY B 1 143 ? 17.161 -34.123 -14.691 1.00 18.35 142 GLY B CA 1
ATOM 2441 C C . GLY B 1 143 ? 16.878 -34.302 -16.173 1.00 23.70 142 GLY B C 1
ATOM 2442 O O . GLY B 1 143 ? 17.671 -33.869 -17.012 1.00 22.00 142 GLY B O 1
ATOM 2443 N N . LYS B 1 144 ? 15.758 -34.944 -16.500 1.00 19.92 143 LYS B N 1
ATOM 2444 C CA . LYS B 1 144 ? 15.357 -35.131 -17.895 1.00 17.30 143 LYS B CA 1
ATOM 2445 C C . LYS B 1 144 ? 14.191 -34.215 -18.260 1.00 19.56 143 LYS B C 1
ATOM 2446 O O . LYS B 1 144 ? 13.175 -34.191 -17.563 1.00 21.45 143 LYS B O 1
ATOM 2452 N N . ILE B 1 145 ? 14.341 -33.461 -19.345 1.00 19.94 144 ILE B N 1
ATOM 2453 C CA . ILE B 1 145 ? 13.242 -32.645 -19.856 1.00 21.20 144 ILE B CA 1
ATOM 2454 C C . ILE B 1 145 ? 12.135 -33.540 -20.414 1.00 19.90 144 ILE B C 1
ATOM 2455 O O . ILE B 1 145 ? 12.389 -34.358 -21.292 1.00 17.73 144 ILE B O 1
ATOM 2460 N N . THR B 1 146 ? 10.916 -33.396 -19.906 1.00 13.04 145 THR B N 1
ATOM 2461 C CA . THR B 1 146 ? 9.803 -34.208 -20.395 1.00 13.83 145 THR B CA 1
ATOM 2462 C C . THR B 1 146 ? 8.745 -33.353 -21.074 1.00 17.11 145 THR B C 1
ATOM 2463 O O . THR B 1 146 ? 7.868 -33.860 -21.768 1.00 17.02 145 THR B O 1
ATOM 2467 N N . TYR B 1 147 ? 8.831 -32.049 -20.855 1.00 15.49 146 TYR B N 1
ATOM 2468 C CA . TYR B 1 147 ? 7.983 -31.082 -21.543 1.00 16.30 146 TYR B CA 1
ATOM 2469 C C . TYR B 1 147 ? 8.757 -29.788 -21.692 1.00 14.94 146 TYR B C 1
ATOM 2470 O O . TYR B 1 147 ? 9.430 -29.344 -20.762 1.00 12.36 146 TYR B O 1
ATOM 2479 N N . ALA B 1 148 ? 8.651 -29.183 -22.865 1.00 16.71 147 ALA B N 1
ATOM 2480 C CA . ALA B 1 148 ? 9.326 -27.926 -23.133 1.00 14.95 147 ALA B CA 1
ATOM 2481 C C . ALA B 1 148 ? 8.531 -27.158 -24.171 1.00 15.81 147 ALA B C 1
ATOM 2482 O O . ALA B 1 148 ? 8.287 -27.659 -25.269 1.00 17.32 147 ALA B O 1
ATOM 2484 N N . ALA B 1 149 ? 8.118 -25.947 -23.823 1.00 12.73 148 ALA B N 1
ATOM 2485 C CA . ALA B 1 149 ? 7.362 -25.138 -24.760 1.00 17.19 148 ALA B CA 1
ATOM 2486 C C . ALA B 1 149 ? 7.684 -23.670 -24.586 1.00 12.82 148 ALA B C 1
ATOM 2487 O O . ALA B 1 149 ? 7.641 -23.138 -23.480 1.00 12.70 148 ALA B O 1
ATOM 2489 N N . LEU B 1 150 ? 8.018 -23.036 -25.699 1.00 13.67 149 LEU B N 1
ATOM 2490 C CA . LEU B 1 150 ? 8.162 -21.590 -25.793 1.00 15.79 149 LEU B CA 1
ATOM 2491 C C . LEU B 1 150 ? 6.886 -21.009 -26.395 1.00 15.32 149 LEU B C 1
ATOM 2492 O O . LEU B 1 150 ? 6.404 -21.514 -27.414 1.00 15.12 149 LEU B O 1
ATOM 2497 N N . GLU B 1 151 ? 6.337 -19.961 -25.781 1.00 15.36 150 GLU B N 1
ATOM 2498 C CA . GLU B 1 151 ? 5.154 -19.306 -26.334 1.00 12.40 150 GLU B CA 1
ATOM 2499 C C . GLU B 1 151 ? 5.506 -18.647 -27.670 1.00 16.76 150 GLU B C 1
ATOM 2500 O O . GLU B 1 151 ? 6.639 -18.213 -27.869 1.00 19.76 150 GLU B O 1
ATOM 2506 N N . PRO B 1 152 ? 4.540 -18.593 -28.601 1.00 16.65 151 PRO B N 1
ATOM 2507 C CA . PRO B 1 152 ? 4.794 -18.006 -29.928 1.00 23.16 151 PRO B CA 1
ATOM 2508 C C . PRO B 1 152 ? 4.845 -16.474 -29.934 1.00 28.77 151 PRO B C 1
ATOM 2509 O O . PRO B 1 152 ? 5.173 -15.887 -30.962 1.00 33.94 151 PRO B O 1
ATOM 2513 N N . ALA B 1 153 ? 4.522 -15.840 -28.812 1.00 31.80 152 ALA B N 1
ATOM 2514 C CA . ALA B 1 153 ? 4.535 -14.381 -28.724 1.00 38.37 152 ALA B CA 1
ATOM 2515 C C . ALA B 1 153 ? 4.672 -13.933 -27.277 1.00 41.77 152 ALA B C 1
ATOM 2516 O O . ALA B 1 153 ? 4.388 -14.702 -26.360 1.00 37.08 152 ALA B O 1
ATOM 2518 N N . LYS B 1 154 ? 5.094 -12.685 -27.074 1.00 41.01 153 LYS B N 1
ATOM 2519 C CA . LYS B 1 154 ? 5.444 -12.206 -25.736 1.00 44.50 153 LYS B CA 1
ATOM 2520 C C . LYS B 1 154 ? 4.231 -12.124 -24.812 1.00 38.38 153 LYS B C 1
ATOM 2521 O O . LYS B 1 154 ? 4.311 -12.420 -23.606 1.00 33.92 153 LYS B O 1
ATOM 2527 N N . ASN B 1 155 ? 3.108 -11.740 -25.398 1.00 24.70 154 ASN B N 1
ATOM 2528 C CA A ASN B 1 155 ? 1.877 -11.566 -24.636 0.50 28.07 154 ASN B CA 1
ATOM 2529 C CA B ASN B 1 155 ? 1.862 -11.551 -24.669 0.50 28.36 154 ASN B CA 1
ATOM 2530 C C . ASN B 1 155 ? 0.904 -12.731 -24.807 1.00 29.73 154 ASN B C 1
ATOM 2531 O O . ASN B 1 155 ? -0.281 -12.609 -24.513 1.00 33.67 154 ASN B O 1
ATOM 2540 N N . HIS B 1 156 ? 1.413 -13.863 -25.282 1.00 26.01 155 HIS B N 1
ATOM 2541 C CA . HIS B 1 156 ? 0.572 -15.047 -25.494 1.00 19.71 155 HIS B CA 1
ATOM 2542 C C . HIS B 1 156 ? 0.771 -16.038 -24.350 1.00 18.61 155 HIS B C 1
ATOM 2543 O O . HIS B 1 156 ? 1.893 -16.481 -24.102 1.00 15.69 155 HIS B O 1
ATOM 2550 N N . LEU B 1 157 ? -0.303 -16.366 -23.636 1.00 15.84 156 LEU B N 1
ATOM 2551 C CA . LEU B 1 157 ? -0.227 -17.352 -22.559 1.00 18.47 156 LEU B CA 1
ATOM 2552 C C . LEU B 1 157 ? -1.067 -18.575 -22.907 1.00 21.51 156 LEU B C 1
ATOM 2553 O O . LEU B 1 157 ? -2.295 -18.515 -22.918 1.00 19.00 156 LEU B O 1
ATOM 2558 N N . GLU B 1 158 ? -0.399 -19.685 -23.190 1.00 17.48 157 GLU B N 1
ATOM 2559 C CA . GLU B 1 158 ? -1.094 -20.910 -23.582 1.00 13.51 157 GLU B CA 1
ATOM 2560 C C . GLU B 1 158 ? -0.218 -22.129 -23.319 1.00 14.79 157 GLU B C 1
ATOM 2561 O O . GLU B 1 158 ? -0.556 -22.997 -22.502 1.00 18.98 157 GLU B O 1
ATOM 2567 N N . PHE B 1 159 ? 0.925 -22.185 -23.985 1.00 12.80 158 PHE B N 1
ATOM 2568 C CA . PHE B 1 159 ? 1.776 -23.371 -23.910 1.00 17.10 158 PHE B CA 1
ATOM 2569 C C . PHE B 1 159 ? 2.575 -23.451 -22.604 1.00 18.64 158 PHE B C 1
ATOM 2570 O O . PHE B 1 159 ? 3.128 -24.495 -22.272 1.00 19.55 158 PHE B O 1
ATOM 2578 N N . SER B 1 160 ? 2.620 -22.349 -21.861 1.00 14.88 159 SER B N 1
ATOM 2579 C CA . SER B 1 160 ? 3.330 -22.323 -20.583 1.00 16.45 159 SER B CA 1
ATOM 2580 C C . SER B 1 160 ? 2.374 -22.203 -19.405 1.00 17.45 159 SER B C 1
ATOM 2581 O O . SER B 1 160 ? 2.805 -22.054 -18.265 1.00 8.96 159 SER B O 1
ATOM 2584 N N . SER B 1 161 ? 1.074 -22.286 -19.672 1.00 14.22 160 SER B N 1
ATOM 2585 C CA . SER B 1 161 ? 0.090 -22.077 -18.610 1.00 11.42 160 SER B CA 1
ATOM 2586 C C . SER B 1 161 ? 0.028 -23.285 -17.677 1.00 11.80 160 SER B C 1
ATOM 2587 O O . SER B 1 161 ? 0.363 -24.403 -18.074 1.00 15.30 160 SER B O 1
ATOM 2590 N N . ALA B 1 162 ? -0.427 -23.063 -16.450 1.00 14.78 161 ALA B N 1
ATOM 2591 C CA . ALA B 1 162 ? -0.602 -24.156 -15.490 1.00 12.90 161 ALA B CA 1
ATOM 2592 C C . ALA B 1 162 ? -1.507 -25.255 -16.052 1.00 12.77 161 ALA B C 1
ATOM 2593 O O . ALA B 1 162 ? -1.188 -26.447 -15.977 1.00 16.85 161 ALA B O 1
ATOM 2595 N N . GLU B 1 163 ? -2.640 -24.843 -16.609 1.00 15.18 162 GLU B N 1
ATOM 2596 C CA . GLU B 1 163 ? -3.633 -25.788 -17.115 1.00 18.07 162 GLU B CA 1
ATOM 2597 C C . GLU B 1 163 ? -3.052 -26.655 -18.244 1.00 13.91 162 GLU B C 1
ATOM 2598 O O . GLU B 1 163 ? -3.301 -27.853 -18.312 1.00 14.72 162 GLU B O 1
ATOM 2604 N N . THR B 1 164 ? -2.260 -26.045 -19.121 1.00 11.81 163 THR B N 1
ATOM 2605 C CA . THR B 1 164 ? -1.646 -26.778 -20.226 1.00 15.02 163 THR B CA 1
ATOM 2606 C C . THR B 1 164 ? -0.574 -27.742 -19.709 1.00 16.30 163 THR B C 1
ATOM 2607 O O . THR B 1 164 ? -0.522 -28.915 -20.113 1.00 17.67 163 THR B O 1
ATOM 2611 N N . VAL B 1 165 ? 0.270 -27.260 -18.803 1.00 12.19 164 VAL B N 1
ATOM 2612 C CA . VAL B 1 165 ? 1.321 -28.103 -18.245 1.00 16.22 164 VAL B CA 1
ATOM 2613 C C . VAL B 1 165 ? 0.693 -29.276 -17.500 1.00 18.87 164 VAL B C 1
ATOM 2614 O O . VAL B 1 165 ? 1.164 -30.416 -17.597 1.00 20.06 164 VAL B O 1
ATOM 2618 N N . LEU B 1 166 ? -0.391 -28.994 -16.783 1.00 14.81 165 LEU B N 1
ATOM 2619 C CA . LEU B 1 166 ? -1.161 -30.038 -16.107 1.00 19.59 165 LEU B CA 1
ATOM 2620 C C . LEU B 1 166 ? -1.647 -31.140 -17.056 1.00 20.17 165 LEU B C 1
ATOM 2621 O O . LEU B 1 166 ? -1.589 -32.317 -16.705 1.00 23.38 165 LEU B O 1
ATOM 2626 N N . LYS B 1 167 ? -2.131 -30.757 -18.241 1.00 18.38 166 LYS B N 1
ATOM 2627 C CA . LYS B 1 167 ? -2.600 -31.729 -19.236 1.00 23.23 166 LYS B CA 1
ATOM 2628 C C . LYS B 1 167 ? -1.498 -32.715 -19.577 1.00 21.80 166 LYS B C 1
ATOM 2629 O O . LYS B 1 167 ? -1.757 -33.890 -19.841 1.00 27.69 166 LYS B O 1
ATOM 2635 N N . HIS B 1 168 ? -0.267 -32.226 -19.579 1.00 21.99 167 HIS B N 1
ATOM 2636 C CA . HIS B 1 168 ? 0.869 -33.043 -19.958 1.00 27.47 167 HIS B CA 1
ATOM 2637 C C . HIS B 1 168 ? 1.359 -33.910 -18.802 1.00 33.34 167 HIS B C 1
ATOM 2638 O O . HIS B 1 168 ? 1.911 -34.985 -19.025 1.00 40.39 167 HIS B O 1
ATOM 2645 N N . LEU B 1 169 ? 1.145 -33.455 -17.571 1.00 25.50 168 LEU B N 1
ATOM 2646 C CA . LEU B 1 169 ? 1.387 -34.301 -16.403 1.00 26.86 168 LEU B CA 1
ATOM 2647 C C . LEU B 1 169 ? 0.316 -35.393 -16.331 1.00 32.42 168 LEU B C 1
ATOM 2648 O O . LEU B 1 169 ? 0.595 -36.534 -15.955 1.00 32.69 168 LEU B O 1
ATOM 2653 N N . HIS B 1 170 ? -0.911 -35.032 -16.696 1.00 34.47 169 HIS B N 1
ATOM 2654 C CA . HIS B 1 170 ? -2.012 -35.990 -16.756 1.00 46.88 169 HIS B CA 1
ATOM 2655 C C . HIS B 1 170 ? -1.932 -36.846 -18.017 1.00 55.77 169 HIS B C 1
ATOM 2656 O O . HIS B 1 170 ? -2.844 -36.832 -18.844 1.00 61.97 169 HIS B O 1
ATOM 2658 N N . HIS B 1 171 ? -0.832 -37.579 -18.160 1.00 61.70 170 HIS B N 1
ATOM 2659 C CA . HIS B 1 171 ? -0.634 -38.483 -19.289 1.00 64.75 170 HIS B CA 1
ATOM 2660 C C . HIS B 1 171 ? 0.488 -39.470 -18.982 1.00 66.78 170 HIS B C 1
ATOM 2661 O O . HIS B 1 171 ? 1.237 -39.291 -18.017 1.00 66.62 170 HIS B O 1
#

Sequence (337 aa):
GLKAGDSFPSDVVFSYIPWSEDDKGEITASSGIPINYNASKEWADKKVILFALPGAFTPVSSARHVPEYIEKKLPEIRAKGVDVVAVLAYNDAYVMSAWGKANQVTGDDILFLSDPDDARFSKSIGWADEEGRTKRYALVIDHGKITYAALEPAKNHLEFSSAEETVLKHLHGSGLKAGDSFPSDVVFSYIPWSEDKGEITASGIPINYNNASKEWADKKVILFALPGAFTPVSSARRHVPEYIEKLPEIRAKGVDVVAVLAYNDAYVMSAWGKANQVTGDDILFLSDPDDARFSKSIGWADEEEGRTKRYALVIDHGKITYAALEPAKNNHLEFSSAETVLKHLHH

Radius of gyration: 21.15 Å; Cα contacts (8 Å, |Δi|>4): 795; chains: 2; bounding box: 38×66×40 Å

Organism: Aspergillus fumigatus (strain ATCC MYA-4609 / CBS 101355 / FGSC A1100 / Af293) (NCBI:txid330879)

CATH classification: 3.40.30.10

Secondary structure (DSSP, 8-state):
---TTPBPPTT-EEEE----GGG-STTS----EEEEHHHHTTTSEEEEEE-S-TT-HHIIIIIHHHHHHHHHHHHHTT--EEEEEESS-HHHHHHHHHHTT--TTSSEEEE-GGGHHHHHTT-B-TTS-B-SEEEEEETTEEEEEEE-SSTT--STTSHHHHHTT--/-----TTPBPPSS-EEEE----GGG-STTS----EEEEHHHHTTTSEEEEEE-S-TT-HHIIIIIHHHHHHHHHHHHHTT--EEEEEESS-HHHHHHHHHHTT--TTSSEEEE-GGGHHHHHTT-B-TTS-B-SEEEEEETTEEEEEEE-SSTT--STTSHHHHHHHH--

Solvent-accessible surface area: 14715 Å² total; per-residue (Å²): 74,24,136,62,55,36,86,18,40,90,120,11,42,0,21,31,17,55,88,49,147,134,78,29,124,35,53,28,17,6,113,38,89,105,19,70,0,20,151,79,2,59,96,61,42,0,0,0,0,0,0,5,0,0,4,8,55,21,0,4,71,108,0,0,40,66,0,51,137,63,24,96,88,1,87,85,104,40,5,70,16,0,0,0,0,0,58,12,24,3,32,0,0,12,2,1,5,25,15,17,162,14,65,36,97,70,3,16,15,0,3,0,31,114,0,117,9,0,112,83,12,56,24,21,32,189,127,18,22,1,79,4,0,0,0,3,0,47,114,24,109,0,59,26,30,9,63,10,92,58,103,90,66,21,77,84,0,10,1,110,20,0,31,133,71,14,198,91,94,28,21,142,64,54,36,88,18,41,85,113,10,41,0,22,24,15,50,79,46,152,134,82,23,123,37,56,26,17,8,133,43,84,114,20,48,0,19,133,78,2,57,93,61,43,0,0,0,0,0,0,4,0,0,4,7,43,41,0,4,71,111,0,0,32,40,0,56,128,70,15,93,95,0,120,82,75,44,7,89,21,5,0,0,0,0,56,13,25,5,44,0,0,12,3,2,6,25,14,18,162,13,72,32,90,55,4,13,14,0,2,0,32,115,0,117,11,0,97,65,2,38,23,22,37,187,131,19,16,0,81,6,0,0,0,2,0,47,114,24,112,0,59,22,27,15,62,8,94,56,105,118,68,18,77,80,0,6,0,109,28,0,15,147,100,21,57,126

InterPro domains:
  IPR013740 Redoxin [PF08534] (5-165)
  IPR013766 Thioredoxin domain [PS51352] (4-158)
  IPR036249 Thioredoxin-like superfamily [SSF52833] (29-168)
  IPR037944 Peroxiredoxin-5-like [PTHR10430] (2-168)
  IPR037944 Peroxiredoxin-5-like [cd03013] (7-166)

Foldseek 3Di:
DDFFFDFADAQQKWKADFFDPVQLDLPRFDDIDIDRCLVVPLAFKEKEWEAQDQPDPLCLPAAVVQCVVCLVVCVVLRHDAAEYEKQDHRSRLHSSCSVSVHGGRSYTRIHCHLVVSQVVVPQADPVSMGATWMFTAHNRGTRHTGGAPDRNDDDCSGPVNVSVSSD/DAADFFQDFADAQQKWKAFFFDPVQLDLPRFGDIDIDGCLVVPLAFKEKEWEAQDQPDDCCLPAAPVQCVVCLVVVVVLRHDAYEYEKQDHRSRLNSSCSVSVHGGRSYHRIHCHLVVSQVVNPQADPVSMGATWMFTAHNRGTRHIDGDPDNNDDDCSHPVNVSVSSVD

Nearest PDB structures (foldseek):
  5j9c-assembly1_A  TM=1.006E+00  e=3.508E-39  Aspergillus fumigatus Af293
  5j9b-assembly1_B  TM=9.667E-01  e=5.498E-34  Aspergillus fumigatus Af293
  5j9b-assembly1_A  TM=9.771E-01  e=2.777E-32  Aspergillus fumigatus Af293
  7q6a-assembly1_B  TM=9.773E-01  e=8.547E-24  Thermochaetoides thermophila
  7q68-assembly1_A-2  TM=9.651E-01  e=6.580E-24  Thermochaetoides thermophila DSM 1495

B-factor: mean 20.03, std 10.99, range [2.05, 74.33]